Protein AF-A0A3P7IDR7-F1 (afdb_monomer_lite)

InterPro domains:
  IPR018184 Integrin alpha chain, C-terminal cytoplasmic region, conserved site [PS00242] (236-243)
  IPR032695 Integrin domain superfamily [SSF69179] (4-217)
  IPR048286 Integrin alpha, third immunoglobulin-like domain [PF20806] (6-202)

Radius of gyration: 38.48 Å; chains: 1; bounding box: 94×56×129 Å

Sequence (268 aa):
MPTIFKFDWPYQVESSSSKGKWALYLLDVPTVTMHNTDGTVDIRRCHVERKIEHVNPLDNIKLNTKYTTQETVSTRNTIKQRVLFKRGTEALKIGEADFLRRRIEPHKRKENGVDVSVVTIGCVEKTAKCFSVTCHFDFIDANSAPMIDFRARLWNSTFIQDYSDVEYVEIASFGRIELDTSQGIEDDPSNNAVSAKTVAYPDRPALGSRPVPWWLILVSILIGLLILLIVVLILWRCGFFKRKKYGEPSLYRAELQHEREQWNQTQM

Foldseek 3Di:
DWKKKKKWAFFFFDWPDPDTHGFKAFQDFKWKWWQDPVRDIDIGGWDWVPCCCGYPVVVPDDDPPPPDDDDPDDDDPDPPPPPPPPPDPDPDDPPDPPPDRPAQAWDWDQDPNDTFTEAEQEPVVVRGDTTMIMDTGHDDDVVIDMDMDTHIDGDVVVCVPRPVQGQKYKYKMKMFIDDDCVVVDDDDRVPRIDIDIDIGGPPDDPPRPPPDPVVVVVVVVVVVVVVVVVVVVVCVVVCVPVDPPPPDPPVVVVVVVVVVVVVVVVVD

pLDDT: mean 77.18, std 18.94, range [29.95, 97.62]

Secondary structure (DSSP, 8-state):
--EEEEEEEEEEE--SSSSPPB-EEESS--EEEEE-TTS-EEEEEPEETTHHHHBSTTS------TT----------------------------S--TT--PPPPEEEEETTEEEEEEEEETTTT-EEEEEEEEEES---TT---EEE--EEE-HHHHHHHSTTSSEEEEEEEEEEE--GGG-----TTSSEEEEEEEE-----S---PPPPHHHHHHHHHHHHHHHHHHHHHHHHTTTT------S-HHHHHHHHHHHHHHHHTT-

Organism: Strongylus vulgaris (NCBI:txid40348)

Structure (mmCIF, N/CA/C/O backbone):
data_AF-A0A3P7IDR7-F1
#
_entry.id   AF-A0A3P7IDR7-F1
#
loop_
_atom_site.group_PDB
_atom_site.id
_atom_site.type_symbol
_atom_site.label_atom_id
_atom_site.label_alt_id
_atom_site.label_comp_id
_atom_site.label_asym_id
_atom_site.label_entity_id
_atom_site.label_seq_id
_atom_site.pdbx_PDB_ins_code
_atom_site.Cartn_x
_atom_site.Cartn_y
_atom_site.Cartn_z
_atom_site.occupancy
_atom_site.B_iso_or_equiv
_atom_site.auth_seq_id
_atom_site.auth_comp_id
_atom_site.auth_asym_id
_atom_site.auth_atom_id
_atom_site.pdbx_PDB_model_num
ATOM 1 N N . MET A 1 1 ? 25.327 -0.009 -21.139 1.00 58.88 1 MET A N 1
ATOM 2 C CA . MET A 1 1 ? 24.696 -0.991 -20.217 1.00 58.88 1 MET A CA 1
ATOM 3 C C . MET A 1 1 ? 23.189 -0.734 -20.199 1.00 58.88 1 MET A C 1
ATOM 5 O O . MET A 1 1 ? 22.818 0.368 -20.581 1.00 58.88 1 MET A O 1
ATOM 9 N N . PRO A 1 2 ? 22.325 -1.705 -19.841 1.00 75.06 2 PRO A N 1
ATOM 10 C CA . PRO A 1 2 ? 20.873 -1.502 -19.880 1.00 75.06 2 PRO A CA 1
ATOM 11 C C . PRO A 1 2 ? 20.415 -0.470 -18.842 1.00 75.06 2 PRO A C 1
ATOM 13 O O . PRO A 1 2 ? 20.965 -0.419 -17.741 1.00 75.06 2 PRO A O 1
ATOM 16 N N . THR A 1 3 ? 19.382 0.303 -19.174 1.00 84.69 3 THR A N 1
ATOM 17 C CA . THR A 1 3 ? 18.664 1.178 -18.240 1.00 84.69 3 THR A CA 1
ATOM 18 C C . THR A 1 3 ? 18.014 0.338 -17.145 1.00 84.69 3 THR A C 1
ATOM 20 O O . THR A 1 3 ? 17.408 -0.704 -17.417 1.00 84.69 3 THR A O 1
ATOM 23 N N . ILE A 1 4 ? 18.130 0.781 -15.893 1.00 90.62 4 ILE A N 1
ATOM 24 C CA . ILE A 1 4 ? 17.668 0.018 -14.735 1.00 90.62 4 ILE A CA 1
ATOM 25 C C . ILE A 1 4 ? 16.542 0.776 -14.044 1.00 90.62 4 ILE A C 1
ATOM 27 O O . ILE A 1 4 ? 16.725 1.895 -13.583 1.00 90.62 4 ILE A O 1
ATOM 31 N N . PHE A 1 5 ? 15.386 0.136 -13.902 1.00 92.12 5 PHE A N 1
ATOM 32 C CA . PHE A 1 5 ? 14.305 0.639 -13.060 1.00 92.12 5 PHE A CA 1
ATOM 33 C C . PHE A 1 5 ? 14.303 -0.134 -11.749 1.00 92.12 5 PHE A C 1
ATOM 35 O O . PHE A 1 5 ? 14.231 -1.365 -11.752 1.00 92.12 5 PHE A O 1
ATOM 42 N N . LYS A 1 6 ? 14.373 0.582 -10.629 1.00 94.06 6 LYS A N 1
ATOM 43 C CA . LYS A 1 6 ? 14.323 0.009 -9.284 1.00 94.06 6 LYS A CA 1
ATOM 44 C C . LYS A 1 6 ? 13.078 0.472 -8.555 1.00 94.06 6 LYS A C 1
ATOM 46 O O . LYS A 1 6 ? 12.774 1.659 -8.528 1.00 94.06 6 LYS A O 1
ATOM 51 N N . PHE A 1 7 ? 12.401 -0.465 -7.912 1.00 94.88 7 PHE A N 1
ATOM 52 C CA . PHE A 1 7 ? 11.221 -0.207 -7.103 1.00 94.88 7 PHE A CA 1
ATOM 53 C C . PHE A 1 7 ? 11.446 -0.715 -5.688 1.00 94.88 7 PHE A C 1
ATOM 55 O O . PHE A 1 7 ? 11.797 -1.877 -5.493 1.00 94.88 7 PHE A O 1
ATOM 62 N N . ASP A 1 8 ? 11.207 0.148 -4.711 1.00 95.12 8 ASP A N 1
ATOM 63 C CA . ASP A 1 8 ? 11.192 -0.189 -3.298 1.00 95.12 8 ASP A CA 1
ATOM 64 C C . ASP A 1 8 ? 9.745 -0.526 -2.910 1.00 95.12 8 ASP A C 1
ATOM 66 O O . ASP A 1 8 ? 8.850 0.330 -2.919 1.00 95.12 8 ASP A O 1
ATOM 70 N N . TRP A 1 9 ? 9.504 -1.810 -2.626 1.00 94.94 9 TRP A N 1
ATOM 71 C CA . TRP A 1 9 ? 8.163 -2.353 -2.416 1.00 94.94 9 TRP A CA 1
ATOM 72 C C . TRP A 1 9 ? 7.850 -2.589 -0.925 1.00 94.94 9 TRP A C 1
ATOM 74 O O . TRP A 1 9 ? 8.544 -3.390 -0.291 1.00 94.94 9 TRP A O 1
ATOM 84 N N . PRO A 1 10 ? 6.800 -1.963 -0.348 1.00 94.31 10 PRO A N 1
ATOM 85 C CA . PRO A 1 10 ? 6.490 -2.037 1.084 1.00 94.31 10 PRO A CA 1
ATOM 86 C C . PRO A 1 10 ? 5.725 -3.317 1.457 1.00 94.31 10 PRO A C 1
ATOM 88 O O . PRO A 1 10 ? 4.494 -3.379 1.401 1.00 94.31 10 PRO A O 1
ATOM 91 N N . TYR A 1 11 ? 6.445 -4.355 1.884 1.00 91.44 11 TYR A N 1
ATOM 92 C CA . TYR A 1 11 ? 5.847 -5.673 2.134 1.00 91.44 11 TYR A CA 1
ATOM 93 C C . TYR A 1 11 ? 5.401 -5.907 3.577 1.00 91.44 11 TYR A C 1
ATOM 95 O O . TYR A 1 11 ? 4.452 -6.658 3.822 1.00 91.44 11 TYR A O 1
ATOM 103 N N . GLN A 1 12 ? 6.052 -5.258 4.541 1.00 91.00 12 GLN A N 1
ATOM 104 C CA . GLN A 1 12 ? 5.779 -5.420 5.966 1.00 91.00 12 GLN A CA 1
ATOM 105 C C . GLN A 1 12 ? 5.802 -4.056 6.655 1.00 91.00 12 GLN A C 1
ATOM 107 O O . GLN A 1 12 ? 6.642 -3.217 6.351 1.00 91.00 12 GLN A O 1
ATOM 112 N N . VAL A 1 13 ? 4.884 -3.829 7.591 1.00 90.88 13 VAL A N 1
ATOM 113 C CA . VAL A 1 13 ? 4.875 -2.627 8.432 1.00 90.88 13 VAL A CA 1
ATOM 114 C C . VAL A 1 13 ? 6.090 -2.658 9.356 1.00 90.88 13 VAL A C 1
ATOM 116 O O . VAL A 1 13 ? 6.417 -3.712 9.916 1.00 90.88 13 VAL A O 1
ATOM 119 N N . GLU A 1 14 ? 6.758 -1.515 9.510 1.00 86.56 14 GLU A N 1
ATOM 120 C CA . GLU A 1 14 ? 7.920 -1.408 10.387 1.00 86.56 14 GLU A CA 1
ATOM 121 C C . GLU A 1 14 ? 7.528 -1.739 11.832 1.00 86.56 14 GLU A C 1
ATOM 123 O O . GLU A 1 14 ? 6.487 -1.316 12.338 1.00 86.56 14 GLU A O 1
ATOM 128 N N . SER A 1 15 ? 8.345 -2.553 12.498 1.00 78.62 15 SER A N 1
ATOM 129 C CA . SER A 1 15 ? 8.062 -3.015 13.852 1.00 78.62 15 SER A CA 1
ATOM 130 C C . SER A 1 15 ? 9.356 -3.299 14.594 1.00 78.62 15 SER A C 1
ATOM 132 O O . SER A 1 15 ? 10.243 -3.980 14.083 1.00 78.62 15 SER A O 1
ATOM 134 N N . SER A 1 16 ? 9.412 -2.849 15.848 1.00 66.88 16 SER A N 1
ATOM 135 C CA . SER A 1 16 ? 10.480 -3.164 16.803 1.00 66.88 16 SER A CA 1
ATOM 136 C C . SER A 1 16 ? 10.560 -4.656 17.157 1.00 66.88 16 SER A C 1
ATOM 138 O O . SER A 1 16 ? 11.554 -5.096 17.730 1.00 66.88 16 SER A O 1
ATOM 140 N N . SER A 1 17 ? 9.528 -5.445 16.836 1.00 62.28 17 SER A N 1
ATOM 141 C CA . SER A 1 17 ? 9.504 -6.890 17.064 1.00 62.28 17 SER A CA 1
ATOM 142 C C . SER A 1 17 ? 10.151 -7.665 15.909 1.00 62.28 17 SER A C 1
ATOM 144 O O . SER A 1 17 ? 10.072 -7.273 14.745 1.00 62.28 17 SER A O 1
ATOM 146 N N . SER A 1 18 ? 10.735 -8.830 16.214 1.00 56.88 18 SER A N 1
ATOM 147 C CA . SER A 1 18 ? 11.382 -9.716 15.231 1.00 56.88 18 SER A CA 1
ATOM 148 C C . SER A 1 18 ? 10.430 -10.260 14.156 1.00 56.88 18 SER A C 1
ATOM 150 O O . SER A 1 18 ? 10.885 -10.725 13.113 1.00 56.88 18 SER A O 1
ATOM 152 N N . LYS A 1 19 ? 9.111 -10.177 14.374 1.00 68.25 19 LYS A N 1
ATOM 153 C CA . LYS A 1 19 ? 8.072 -10.513 13.393 1.00 68.25 19 LYS A CA 1
ATOM 154 C C . LYS A 1 19 ? 7.177 -9.297 13.158 1.00 68.25 19 LYS A C 1
ATOM 156 O O . LYS A 1 19 ? 6.328 -8.989 13.991 1.00 68.25 19 LYS A O 1
ATOM 161 N N . GLY A 1 20 ? 7.362 -8.612 12.030 1.00 76.69 20 GLY A N 1
ATOM 162 C CA . GLY A 1 20 ? 6.461 -7.536 11.610 1.00 76.69 20 GLY A CA 1
ATOM 163 C C . GLY A 1 20 ? 5.148 -8.073 11.022 1.00 76.69 20 GLY A C 1
ATOM 164 O O . GLY A 1 20 ? 5.004 -9.267 10.738 1.00 76.69 20 GLY A O 1
ATOM 165 N N . LYS A 1 21 ? 4.175 -7.184 10.816 1.00 86.88 21 LYS A N 1
ATOM 166 C CA . LYS A 1 21 ? 2.891 -7.519 10.185 1.00 86.88 21 LYS A CA 1
ATOM 167 C C . LYS A 1 21 ? 2.906 -7.161 8.703 1.00 86.88 21 LYS A C 1
ATOM 169 O O . LYS A 1 21 ? 3.428 -6.118 8.327 1.00 86.88 21 LYS A O 1
ATOM 174 N N . TRP A 1 22 ? 2.347 -8.020 7.861 1.00 88.25 22 TRP A N 1
ATOM 175 C CA . TRP A 1 22 ? 2.325 -7.820 6.410 1.00 88.25 22 TRP A CA 1
ATOM 176 C C . TRP A 1 22 ? 1.509 -6.582 6.010 1.00 88.25 22 TRP A C 1
ATOM 178 O O . TRP A 1 22 ? 0.502 -6.276 6.651 1.00 88.25 22 TRP A O 1
ATOM 188 N N . ALA A 1 23 ? 1.937 -5.904 4.945 1.00 90.06 23 ALA A N 1
ATOM 189 C CA . ALA A 1 23 ? 1.260 -4.760 4.335 1.00 90.06 23 ALA A CA 1
ATOM 190 C C . ALA A 1 23 ? 0.750 -5.127 2.927 1.00 90.06 23 ALA A C 1
ATOM 192 O O . ALA A 1 23 ? -0.410 -5.526 2.787 1.00 90.06 23 ALA A O 1
ATOM 193 N N . LEU A 1 24 ? 1.621 -5.058 1.910 1.00 90.25 24 LEU A N 1
ATOM 194 C CA . LEU A 1 24 ? 1.343 -5.456 0.525 1.00 90.25 24 LEU A CA 1
ATOM 195 C C . LEU A 1 24 ? 2.285 -6.576 0.076 1.00 90.25 24 LEU A C 1
ATOM 197 O O . LEU A 1 24 ? 3.476 -6.350 -0.111 1.00 90.25 24 LEU A O 1
ATOM 201 N N . TYR A 1 25 ? 1.763 -7.771 -0.181 1.00 87.00 25 TYR A N 1
ATOM 202 C CA . TYR A 1 25 ? 2.576 -8.861 -0.730 1.00 87.00 25 TYR A CA 1
ATOM 203 C C . TYR A 1 25 ? 2.316 -9.041 -2.224 1.00 87.00 25 TYR A C 1
ATOM 205 O O . TYR A 1 25 ? 1.183 -8.886 -2.690 1.00 87.00 25 TYR A O 1
ATOM 213 N N . LEU A 1 26 ? 3.368 -9.379 -2.971 1.00 89.75 26 LEU A N 1
ATOM 214 C CA . LEU A 1 26 ? 3.260 -9.658 -4.397 1.00 89.75 26 LEU A CA 1
ATOM 215 C C . LEU A 1 26 ? 2.628 -11.029 -4.624 1.00 89.75 26 LEU A C 1
ATOM 217 O O . LEU A 1 26 ? 2.923 -12.001 -3.929 1.00 89.75 26 LEU A O 1
ATOM 221 N N . LEU A 1 27 ? 1.752 -11.092 -5.616 1.00 86.94 27 LEU A N 1
ATOM 222 C CA . LEU A 1 27 ? 1.122 -12.315 -6.095 1.00 86.94 27 LEU A CA 1
ATOM 223 C C . LEU A 1 27 ? 1.996 -13.024 -7.128 1.00 86.94 27 LEU A C 1
ATOM 225 O O . LEU A 1 27 ? 2.124 -14.241 -7.087 1.00 86.94 27 LEU A O 1
ATOM 229 N N . ASP A 1 28 ? 2.610 -12.245 -8.012 1.00 87.06 28 ASP A N 1
ATOM 230 C CA . ASP A 1 28 ? 3.461 -12.708 -9.100 1.00 87.06 28 ASP A CA 1
ATOM 231 C C . ASP A 1 28 ? 4.724 -11.847 -9.174 1.00 87.06 28 ASP A C 1
ATOM 233 O O . ASP A 1 28 ? 4.785 -10.746 -8.623 1.00 87.06 28 ASP A O 1
ATOM 237 N N . VAL A 1 29 ? 5.738 -12.345 -9.882 1.00 89.88 29 VAL A N 1
ATOM 238 C CA . VAL A 1 29 ? 6.888 -11.517 -10.264 1.00 89.88 29 VAL A CA 1
ATOM 239 C C . VAL A 1 29 ? 6.395 -10.418 -11.212 1.00 89.88 29 VAL A C 1
ATOM 241 O O . VAL A 1 29 ? 5.769 -10.769 -12.215 1.00 89.88 29 VAL A O 1
ATOM 244 N N . PRO A 1 30 ? 6.684 -9.132 -10.940 1.00 92.88 30 PRO A N 1
ATOM 245 C CA . PRO A 1 30 ? 6.272 -8.035 -11.806 1.00 92.88 30 PRO A CA 1
ATOM 246 C C . PRO A 1 30 ? 6.789 -8.210 -13.232 1.00 92.88 30 PRO A C 1
ATOM 248 O O . PRO A 1 30 ? 7.903 -8.706 -13.452 1.00 92.88 30 PRO A O 1
ATOM 251 N N . THR A 1 31 ? 5.974 -7.811 -14.202 1.00 91.69 31 THR A N 1
ATOM 252 C CA . THR A 1 31 ? 6.282 -7.952 -15.628 1.00 91.69 31 THR A CA 1
ATOM 253 C C . THR A 1 31 ? 6.292 -6.604 -16.316 1.00 91.69 31 THR A C 1
ATOM 255 O O . THR A 1 31 ? 5.400 -5.789 -16.112 1.00 91.69 31 THR A O 1
ATOM 258 N N . VAL A 1 32 ? 7.277 -6.412 -17.176 1.00 91.19 32 VAL A N 1
ATOM 259 C CA . VAL A 1 32 ? 7.401 -5.296 -18.101 1.00 91.19 32 VAL A CA 1
ATOM 260 C C . VAL A 1 32 ? 6.761 -5.715 -19.418 1.00 91.19 32 VAL A C 1
ATOM 262 O O . VAL A 1 32 ? 7.105 -6.769 -19.948 1.00 91.19 32 VAL A O 1
ATOM 265 N N . THR A 1 33 ? 5.874 -4.892 -19.960 1.00 90.06 33 THR A N 1
ATOM 266 C CA . THR A 1 33 ? 5.294 -5.048 -21.295 1.00 90.06 33 THR A CA 1
ATOM 267 C C . THR A 1 33 ? 5.735 -3.887 -22.177 1.00 90.06 33 THR A C 1
ATOM 269 O O . THR A 1 33 ? 5.489 -2.723 -21.844 1.00 90.06 33 THR A O 1
ATOM 272 N N . MET A 1 34 ? 6.372 -4.202 -23.300 1.00 86.69 34 MET A N 1
ATOM 273 C CA . MET A 1 34 ? 6.858 -3.238 -24.284 1.00 86.69 34 MET A CA 1
ATOM 274 C C . MET A 1 34 ? 6.115 -3.442 -25.597 1.00 86.69 34 MET A C 1
ATOM 276 O O . MET A 1 34 ? 5.997 -4.567 -26.079 1.00 86.69 34 MET A O 1
ATOM 280 N N . HIS A 1 35 ? 5.608 -2.352 -26.162 1.00 86.25 35 HIS A N 1
ATOM 281 C CA . HIS A 1 35 ? 4.986 -2.348 -27.479 1.00 86.25 35 HIS A CA 1
ATOM 282 C C . HIS A 1 35 ? 6.006 -1.818 -28.480 1.00 86.25 35 HIS A C 1
ATOM 284 O O . HIS A 1 35 ? 6.340 -0.636 -28.438 1.00 86.25 35 HIS A O 1
ATOM 290 N N . ASN A 1 36 ? 6.508 -2.694 -29.347 1.00 81.94 36 ASN A N 1
ATOM 291 C CA . ASN A 1 36 ? 7.466 -2.312 -30.377 1.00 81.94 36 ASN A CA 1
ATOM 292 C C . ASN A 1 36 ? 6.741 -1.657 -31.558 1.00 81.94 36 ASN A C 1
ATOM 294 O O . ASN A 1 36 ? 5.562 -1.922 -31.818 1.00 81.94 36 ASN A O 1
ATOM 298 N N . THR A 1 37 ? 7.472 -0.847 -32.317 1.00 80.69 37 THR A N 1
ATOM 299 C CA . THR A 1 37 ? 6.990 -0.192 -33.544 1.00 80.69 37 THR A CA 1
ATOM 300 C C . THR A 1 37 ? 6.508 -1.188 -34.608 1.00 80.69 37 THR A C 1
ATOM 302 O O . THR A 1 37 ? 5.553 -0.900 -35.326 1.00 80.69 37 THR A O 1
ATOM 305 N N . ASP A 1 38 ? 7.070 -2.400 -34.621 1.00 82.12 38 ASP A N 1
ATOM 306 C CA . ASP A 1 38 ? 6.671 -3.517 -35.492 1.00 82.12 38 ASP A CA 1
ATOM 307 C C . ASP A 1 38 ? 5.320 -4.161 -35.105 1.00 82.12 38 ASP A C 1
ATOM 309 O O . ASP A 1 38 ? 4.897 -5.156 -35.696 1.00 82.12 38 ASP A O 1
ATOM 313 N N . GLY A 1 39 ? 4.643 -3.647 -34.071 1.00 81.19 39 GLY A N 1
ATOM 314 C CA . GLY A 1 39 ? 3.381 -4.180 -33.548 1.00 81.19 39 GLY A CA 1
ATOM 315 C C . GLY A 1 39 ? 3.538 -5.428 -32.673 1.00 81.19 39 GLY A C 1
ATOM 316 O O . GLY A 1 39 ? 2.543 -5.981 -32.200 1.00 81.19 39 GLY A O 1
ATOM 317 N N . THR A 1 40 ? 4.771 -5.877 -32.431 1.00 84.06 40 THR A N 1
ATOM 318 C CA . THR A 1 40 ? 5.064 -6.979 -31.508 1.00 84.06 40 THR A CA 1
ATOM 319 C C . THR A 1 40 ? 5.013 -6.502 -30.056 1.00 84.06 40 THR A C 1
ATOM 321 O O . THR A 1 40 ? 5.315 -5.348 -29.748 1.00 84.06 40 THR A O 1
ATOM 324 N N . VAL A 1 41 ? 4.614 -7.400 -29.152 1.00 85.44 41 VAL A N 1
ATOM 325 C CA . VAL A 1 41 ? 4.596 -7.139 -27.707 1.00 85.44 41 VAL A CA 1
ATOM 326 C C . VAL A 1 41 ? 5.640 -8.025 -27.047 1.00 85.44 41 VAL A C 1
ATOM 328 O O . VAL A 1 41 ? 5.529 -9.250 -27.104 1.00 85.44 41 VAL A O 1
ATOM 331 N N . ASP A 1 42 ? 6.633 -7.407 -26.416 1.00 86.19 42 ASP A N 1
ATOM 332 C CA . ASP A 1 42 ? 7.630 -8.104 -25.606 1.00 86.19 42 ASP A CA 1
ATOM 333 C C . ASP A 1 42 ? 7.234 -8.047 -24.127 1.00 86.19 42 ASP A C 1
ATOM 335 O O . ASP A 1 42 ? 6.844 -6.995 -23.613 1.00 86.19 42 ASP A O 1
ATOM 339 N N . ILE A 1 43 ? 7.305 -9.190 -23.442 1.00 88.94 43 ILE A N 1
ATOM 340 C CA . ILE A 1 43 ? 6.940 -9.314 -22.028 1.00 88.94 43 ILE A CA 1
ATOM 341 C C . ILE A 1 43 ? 8.110 -9.925 -21.273 1.00 88.94 43 ILE A C 1
ATOM 343 O O . ILE A 1 43 ? 8.410 -11.114 -21.411 1.00 88.94 43 ILE A O 1
ATOM 347 N N . ARG A 1 44 ? 8.732 -9.128 -20.407 1.00 89.00 44 ARG A N 1
ATOM 348 C CA . ARG A 1 44 ? 9.898 -9.533 -19.618 1.00 89.00 44 ARG A CA 1
ATOM 349 C C . ARG A 1 44 ? 9.606 -9.474 -18.131 1.00 89.00 44 ARG A C 1
ATOM 351 O O . ARG A 1 44 ? 8.848 -8.638 -17.652 1.00 89.00 44 ARG A O 1
ATOM 358 N N . ARG A 1 45 ? 10.194 -10.397 -17.375 1.00 90.31 45 ARG A N 1
ATOM 359 C CA . ARG A 1 45 ? 10.053 -10.438 -15.914 1.00 90.31 45 ARG A CA 1
ATOM 360 C C . ARG A 1 45 ? 11.115 -9.574 -15.261 1.00 90.31 45 ARG A C 1
ATOM 362 O O . ARG A 1 45 ? 12.275 -9.616 -15.663 1.00 90.31 45 ARG A O 1
ATOM 369 N N . CYS A 1 46 ? 10.728 -8.866 -14.213 1.00 93.00 46 CYS A N 1
ATOM 370 C CA . CYS A 1 46 ? 11.680 -8.186 -13.353 1.00 93.00 46 CYS A CA 1
ATOM 371 C C . CYS A 1 46 ? 12.382 -9.175 -12.414 1.00 93.00 46 CYS A C 1
ATOM 373 O O . CYS A 1 46 ? 11.903 -10.278 -12.135 1.00 93.00 46 CYS A O 1
ATOM 375 N N . HIS A 1 47 ? 13.526 -8.758 -11.895 1.00 93.69 47 HIS A N 1
ATOM 376 C CA . HIS A 1 47 ? 14.226 -9.427 -10.818 1.00 93.69 47 HIS A CA 1
ATOM 377 C C . HIS A 1 47 ? 13.662 -8.979 -9.464 1.00 93.69 47 HIS A C 1
ATOM 379 O O . HIS A 1 47 ? 13.478 -7.788 -9.227 1.00 93.69 47 HIS A O 1
ATOM 385 N N . VAL A 1 48 ? 13.402 -9.931 -8.568 1.00 92.25 48 VAL A N 1
ATOM 386 C CA . VAL A 1 48 ? 12.913 -9.666 -7.207 1.00 92.25 48 VAL A CA 1
ATOM 387 C C . VAL A 1 48 ? 13.920 -10.226 -6.215 1.00 92.25 48 VAL A C 1
ATOM 389 O O . VAL A 1 48 ? 14.229 -11.422 -6.254 1.00 92.25 48 VAL A O 1
ATOM 392 N N . GLU A 1 49 ? 14.402 -9.380 -5.307 1.00 87.75 49 GLU A N 1
ATOM 393 C CA . GLU A 1 49 ? 15.298 -9.805 -4.237 1.00 87.75 49 GLU A CA 1
ATOM 394 C C . GLU A 1 49 ? 14.615 -10.866 -3.356 1.00 87.75 49 GLU A C 1
ATOM 396 O O . GLU A 1 49 ? 13.481 -10.682 -2.912 1.00 87.75 49 GLU A O 1
ATOM 401 N N . ARG A 1 50 ? 15.294 -11.994 -3.096 1.00 82.56 50 ARG A N 1
ATOM 402 C CA . ARG A 1 50 ? 14.759 -13.098 -2.270 1.00 82.56 50 ARG A CA 1
ATOM 403 C C . ARG A 1 50 ? 13.330 -13.503 -2.674 1.00 82.56 50 ARG A C 1
ATOM 405 O O . ARG A 1 50 ? 12.435 -13.615 -1.842 1.00 82.56 50 ARG A O 1
ATOM 412 N N . LYS A 1 51 ? 13.121 -13.746 -3.974 1.00 78.06 51 LYS A N 1
ATOM 413 C CA . LYS A 1 51 ? 11.821 -14.089 -4.589 1.00 78.06 51 LYS A CA 1
ATOM 414 C C . LYS A 1 51 ? 10.958 -15.076 -3.782 1.00 78.06 51 LYS A C 1
ATOM 416 O O . LYS A 1 51 ? 9.758 -14.858 -3.688 1.00 78.06 51 LYS A O 1
ATOM 421 N N . ILE A 1 52 ? 11.552 -16.134 -3.218 1.00 74.31 52 ILE A N 1
ATOM 422 C CA . ILE A 1 52 ? 10.835 -17.190 -2.471 1.00 74.31 52 ILE A CA 1
ATOM 423 C C . ILE A 1 52 ? 10.144 -16.638 -1.210 1.00 74.31 52 ILE A C 1
ATOM 425 O O . ILE A 1 52 ? 9.097 -17.135 -0.817 1.00 74.31 52 ILE A O 1
ATOM 429 N N . GLU A 1 53 ? 10.702 -15.601 -0.585 1.00 77.19 53 GLU A N 1
ATOM 430 C CA . GLU A 1 53 ? 10.160 -15.011 0.646 1.00 77.19 53 GLU A CA 1
ATOM 431 C C . GLU A 1 53 ? 9.101 -13.935 0.361 1.00 77.19 53 GLU A C 1
ATOM 433 O O . GLU A 1 53 ? 8.196 -13.721 1.168 1.00 77.19 53 GLU A O 1
ATOM 438 N N . HIS A 1 54 ? 9.209 -13.251 -0.782 1.00 80.06 54 HIS A N 1
ATOM 439 C CA . HIS A 1 54 ? 8.446 -12.031 -1.068 1.00 80.06 54 HIS A CA 1
ATOM 440 C C . HIS A 1 54 ? 7.314 -12.204 -2.091 1.00 80.06 54 HIS A C 1
ATOM 442 O O . HIS A 1 54 ? 6.393 -11.383 -2.123 1.00 80.06 54 HIS A O 1
ATOM 448 N N . VAL A 1 55 ? 7.355 -13.249 -2.926 1.00 78.69 55 VAL A N 1
ATOM 449 C CA . VAL A 1 55 ? 6.351 -13.505 -3.971 1.00 78.69 55 VAL A CA 1
ATOM 450 C C . VAL A 1 55 ? 5.498 -14.708 -3.593 1.00 78.69 55 VAL A C 1
ATOM 452 O O . VAL A 1 55 ? 6.007 -15.811 -3.438 1.00 78.69 55 VAL A O 1
ATOM 455 N N . ASN A 1 56 ? 4.188 -14.488 -3.483 1.00 79.19 56 ASN A N 1
ATOM 456 C CA . ASN A 1 56 ? 3.185 -15.473 -3.078 1.00 79.19 56 ASN A CA 1
ATOM 457 C C . ASN A 1 56 ? 3.573 -16.299 -1.826 1.00 79.19 56 ASN A C 1
ATOM 459 O O . ASN A 1 56 ? 3.483 -17.525 -1.856 1.00 79.19 56 ASN A O 1
ATOM 463 N N . PRO A 1 57 ? 3.937 -15.661 -0.695 1.00 70.19 57 PRO A N 1
ATOM 464 C CA . PRO A 1 57 ? 4.460 -16.349 0.496 1.00 70.19 57 PRO A CA 1
ATOM 465 C C . PRO A 1 57 ? 3.466 -17.305 1.180 1.00 70.19 57 PRO A C 1
ATOM 467 O O . PRO A 1 57 ? 3.804 -17.968 2.156 1.00 70.19 57 PRO A O 1
ATOM 470 N N . LEU A 1 58 ? 2.212 -17.344 0.722 1.00 70.12 58 LEU A N 1
ATOM 471 C CA . LEU A 1 58 ? 1.171 -18.206 1.271 1.00 70.12 58 LEU A CA 1
ATOM 472 C C . LEU A 1 58 ? 1.005 -19.533 0.520 1.00 70.12 58 LEU A C 1
ATOM 474 O O . LEU A 1 58 ? 0.114 -20.289 0.908 1.00 70.12 58 LEU A O 1
ATOM 478 N N . ASP A 1 59 ? 1.807 -19.798 -0.526 1.00 59.88 59 ASP A N 1
ATOM 479 C CA . ASP A 1 59 ? 1.916 -21.024 -1.355 1.00 59.88 59 ASP A CA 1
ATOM 480 C C . ASP A 1 59 ? 0.604 -21.615 -1.933 1.00 59.88 59 ASP A C 1
ATOM 482 O O . ASP A 1 59 ? 0.624 -22.512 -2.773 1.00 59.88 59 ASP A O 1
ATOM 486 N N . ASN A 1 60 ? -0.559 -21.087 -1.545 1.00 54.69 60 ASN A N 1
ATOM 487 C CA . ASN A 1 60 ? -1.883 -21.679 -1.747 1.00 54.69 60 ASN A CA 1
ATOM 488 C C . ASN A 1 60 ? -2.824 -20.783 -2.565 1.00 54.69 60 ASN A C 1
ATOM 490 O O . ASN A 1 60 ? -3.985 -21.136 -2.790 1.00 54.69 60 ASN A O 1
ATOM 494 N N . ILE A 1 61 ? -2.361 -19.614 -3.014 1.00 59.16 61 ILE A N 1
ATOM 495 C CA . ILE A 1 61 ? -3.153 -18.742 -3.882 1.00 59.16 61 ILE A CA 1
ATOM 496 C C . ILE A 1 61 ? -2.931 -19.205 -5.323 1.00 59.16 61 ILE A C 1
ATOM 498 O O . ILE A 1 61 ? -1.872 -18.978 -5.903 1.00 59.16 61 ILE A O 1
ATOM 502 N N . LYS A 1 62 ? -3.939 -19.872 -5.901 1.00 52.28 62 LYS A N 1
ATOM 503 C CA . LYS A 1 62 ? -3.978 -20.160 -7.341 1.00 52.28 62 LYS A CA 1
ATOM 504 C C . LYS A 1 62 ? -4.095 -18.839 -8.097 1.00 52.28 62 LYS A C 1
ATOM 506 O O . LYS A 1 62 ? -5.095 -18.133 -7.969 1.00 52.28 62 LYS A O 1
ATOM 511 N N . LEU A 1 63 ? -3.065 -18.509 -8.860 1.00 57.16 63 LEU A N 1
ATOM 512 C CA . LEU A 1 63 ? -2.997 -17.291 -9.660 1.00 57.16 63 LEU A CA 1
ATOM 513 C C . LEU A 1 63 ? -3.789 -17.493 -10.959 1.00 57.16 63 LEU A C 1
ATOM 515 O O . LEU A 1 63 ? -3.802 -18.590 -11.516 1.00 57.16 63 LEU A O 1
ATOM 519 N N . ASN A 1 64 ? -4.489 -16.458 -11.433 1.00 46.84 64 ASN A N 1
ATOM 520 C CA . ASN A 1 64 ? -5.185 -16.504 -12.721 1.00 46.84 64 ASN A CA 1
ATOM 521 C C . ASN A 1 64 ? -4.159 -16.269 -13.842 1.00 46.84 64 ASN A C 1
ATOM 523 O O . ASN A 1 64 ? -3.767 -15.136 -14.129 1.00 46.84 64 ASN A O 1
ATOM 527 N N . THR A 1 65 ? -3.688 -17.362 -14.434 1.00 48.56 65 THR A N 1
ATOM 528 C CA . THR A 1 65 ? -2.516 -17.463 -15.312 1.00 48.56 65 THR A CA 1
ATOM 529 C C . THR A 1 65 ? -2.749 -16.989 -16.752 1.00 48.56 65 THR A C 1
ATOM 531 O O . THR A 1 65 ? -2.194 -17.557 -17.689 1.00 48.56 65 THR A O 1
ATOM 534 N N . LYS A 1 66 ? -3.515 -15.913 -16.982 1.00 44.03 66 LYS A N 1
ATOM 535 C CA . LYS A 1 66 ? -3.697 -15.371 -18.348 1.00 44.03 66 LYS A CA 1
ATOM 536 C C . LYS A 1 66 ? -2.405 -14.777 -18.956 1.00 44.03 66 LYS A C 1
ATOM 538 O O . LYS A 1 66 ? -2.380 -14.503 -20.147 1.00 44.03 66 LYS A O 1
ATOM 543 N N . TYR A 1 67 ? -1.341 -14.631 -18.155 1.00 43.38 67 TYR A N 1
ATOM 544 C CA . TYR A 1 67 ? -0.015 -14.125 -18.557 1.00 43.38 67 TYR A CA 1
ATOM 545 C C . TYR A 1 67 ? 1.153 -15.030 -18.101 1.00 43.38 67 TYR A C 1
ATOM 547 O O . TYR A 1 67 ? 2.302 -14.597 -18.024 1.00 43.38 67 TYR A O 1
ATOM 555 N N . THR A 1 68 ? 0.895 -16.303 -17.778 1.00 40.50 68 THR A N 1
ATOM 556 C CA . THR A 1 68 ? 1.964 -17.262 -17.448 1.00 40.50 68 THR A CA 1
ATOM 557 C C . THR A 1 68 ? 2.676 -17.712 -18.720 1.00 40.50 68 THR A C 1
ATOM 559 O O . THR A 1 68 ? 2.198 -18.587 -19.434 1.00 40.50 68 THR A O 1
ATOM 562 N N . THR A 1 69 ? 3.861 -17.166 -18.984 1.00 41.66 69 THR A N 1
ATOM 563 C CA . THR A 1 69 ? 4.863 -17.836 -19.823 1.00 41.66 69 THR A CA 1
ATOM 564 C C . THR A 1 69 ? 5.572 -18.897 -18.978 1.00 41.66 69 THR A C 1
ATOM 566 O O . THR A 1 69 ? 6.046 -18.618 -17.875 1.00 41.66 69 THR A O 1
ATOM 569 N N . GLN A 1 70 ? 5.527 -20.142 -19.444 1.00 39.12 70 GLN A N 1
ATOM 570 C CA . GLN A 1 70 ? 5.913 -21.362 -18.734 1.00 39.12 70 GLN A CA 1
ATOM 571 C C . GLN A 1 70 ? 7.325 -21.316 -18.124 1.00 39.12 70 GLN A C 1
ATOM 573 O O . GLN A 1 70 ? 8.277 -20.950 -18.797 1.00 39.12 70 GLN A O 1
ATOM 578 N N . GLU A 1 71 ? 7.446 -21.804 -16.889 1.00 35.03 71 GLU A N 1
ATOM 579 C CA . GLU A 1 71 ? 8.341 -22.923 -16.569 1.00 35.03 71 GLU A CA 1
ATOM 580 C C . GLU A 1 71 ? 7.598 -23.842 -15.591 1.00 35.03 71 GLU A C 1
ATOM 582 O O . GLU A 1 71 ? 7.663 -23.717 -14.370 1.00 35.03 71 GLU A O 1
ATOM 587 N N . THR A 1 72 ? 6.836 -24.784 -16.143 1.00 39.72 72 THR A N 1
ATOM 588 C CA . THR A 1 72 ? 6.615 -26.066 -15.476 1.00 39.72 72 THR A CA 1
ATOM 589 C C . THR A 1 72 ? 7.886 -26.884 -15.648 1.00 39.72 72 THR A C 1
ATOM 591 O O . THR A 1 72 ? 8.014 -27.626 -16.616 1.00 39.72 72 THR A O 1
ATOM 594 N N . VAL A 1 73 ? 8.812 -26.783 -14.698 1.00 31.92 73 VAL A N 1
ATOM 595 C CA . VAL A 1 73 ? 9.756 -27.872 -14.438 1.00 31.92 73 VAL A CA 1
ATOM 596 C C . VAL A 1 73 ? 9.528 -28.338 -13.011 1.00 31.92 73 VAL A C 1
ATOM 598 O O . VAL A 1 73 ? 10.061 -27.829 -12.030 1.00 31.92 73 VAL A O 1
ATOM 601 N N . SER A 1 74 ? 8.650 -29.334 -12.924 1.00 40.22 74 SER A N 1
ATOM 602 C CA . SER A 1 74 ? 8.596 -30.265 -11.812 1.00 40.22 74 SER A CA 1
ATOM 603 C C . SER A 1 74 ? 9.953 -30.960 -11.697 1.00 40.22 74 SER A C 1
ATOM 605 O O . SER A 1 74 ? 10.203 -31.934 -12.404 1.00 40.22 74 SER A O 1
ATOM 607 N N . THR A 1 75 ? 10.767 -30.543 -10.733 1.00 31.73 75 THR A N 1
ATOM 608 C CA . THR A 1 75 ? 11.736 -31.444 -10.106 1.00 31.73 75 THR A CA 1
ATOM 609 C C . THR A 1 75 ? 11.393 -31.529 -8.629 1.00 31.73 75 THR A C 1
ATOM 611 O O . THR A 1 75 ? 11.887 -30.783 -7.787 1.00 31.73 75 THR A O 1
ATOM 614 N N . ARG A 1 76 ? 10.482 -32.457 -8.317 1.00 41.34 76 ARG A N 1
ATOM 615 C CA . ARG A 1 76 ? 10.327 -33.003 -6.969 1.00 41.34 76 ARG A CA 1
ATOM 616 C C . ARG A 1 76 ? 11.672 -33.581 -6.528 1.00 41.34 76 ARG A C 1
ATOM 618 O O . ARG A 1 76 ? 11.984 -34.707 -6.888 1.00 41.34 76 ARG A O 1
ATOM 625 N N . ASN A 1 77 ? 12.394 -32.866 -5.673 1.00 32.59 77 ASN A N 1
ATOM 626 C CA . ASN A 1 77 ? 13.249 -33.503 -4.680 1.00 32.59 77 ASN A CA 1
ATOM 627 C C . ASN A 1 77 ? 12.590 -33.326 -3.317 1.00 32.59 77 ASN A C 1
ATOM 629 O O . ASN A 1 77 ? 12.613 -32.274 -2.686 1.00 32.59 77 ASN A O 1
ATOM 633 N N . THR A 1 78 ? 11.913 -34.393 -2.915 1.00 37.09 78 THR A N 1
ATOM 634 C CA . THR A 1 78 ? 11.184 -34.531 -1.662 1.00 37.09 78 THR A CA 1
ATOM 635 C C . THR A 1 78 ? 12.167 -34.541 -0.488 1.00 37.09 78 THR A C 1
ATOM 637 O O . THR A 1 78 ? 12.573 -35.604 -0.031 1.00 37.09 78 THR A O 1
ATOM 640 N N . ILE A 1 79 ? 12.531 -33.376 0.050 1.00 38.44 79 ILE A N 1
ATOM 641 C CA . ILE A 1 79 ? 13.077 -33.296 1.410 1.00 38.44 79 ILE A CA 1
ATOM 642 C C . ILE A 1 79 ? 11.891 -33.063 2.340 1.00 38.44 79 ILE A C 1
ATOM 644 O O . ILE A 1 79 ? 11.460 -31.943 2.594 1.00 38.44 79 ILE A O 1
ATOM 648 N N . LYS A 1 80 ? 11.318 -34.167 2.832 1.00 33.84 80 LYS A N 1
ATOM 649 C CA . LYS A 1 80 ? 10.394 -34.144 3.969 1.00 33.84 80 LYS A CA 1
ATOM 650 C C . LYS A 1 80 ? 11.178 -33.720 5.212 1.00 33.84 80 LYS A C 1
ATOM 652 O O . LYS A 1 80 ? 11.602 -34.572 5.990 1.00 33.84 80 LYS A O 1
ATOM 657 N N . GLN A 1 81 ? 11.336 -32.421 5.444 1.00 35.44 81 GLN A N 1
ATOM 658 C CA . GLN A 1 81 ? 11.595 -31.938 6.795 1.00 35.44 81 GLN A CA 1
ATOM 659 C C . GLN A 1 81 ? 10.302 -32.119 7.592 1.00 35.44 81 GLN A C 1
ATOM 661 O O . GLN A 1 81 ? 9.371 -31.321 7.531 1.00 35.44 81 GLN A O 1
ATOM 666 N N . ARG A 1 82 ? 10.227 -33.239 8.319 1.00 31.38 82 ARG A N 1
ATOM 667 C CA . ARG A 1 82 ? 9.278 -33.413 9.418 1.00 31.38 82 ARG A CA 1
ATOM 668 C C . ARG A 1 82 ? 9.630 -32.377 10.486 1.00 31.38 82 ARG A C 1
ATOM 670 O O . ARG A 1 82 ? 10.411 -32.664 11.387 1.00 31.38 82 ARG A O 1
ATOM 677 N N . VAL A 1 83 ? 9.068 -31.175 10.389 1.00 35.16 83 VAL A N 1
ATOM 678 C CA . VAL A 1 83 ? 8.998 -30.281 11.544 1.00 35.16 83 VAL A CA 1
ATOM 679 C C . VAL A 1 83 ? 7.986 -30.916 12.487 1.00 35.16 83 VAL A C 1
ATOM 681 O O . VAL A 1 83 ? 6.783 -30.938 12.236 1.00 35.16 83 VAL A O 1
ATOM 684 N N . LEU A 1 84 ? 8.521 -31.553 13.522 1.00 35.62 84 LEU A N 1
ATOM 685 C CA . LEU A 1 84 ? 7.783 -32.181 14.600 1.00 35.62 84 LEU A CA 1
ATOM 686 C C . LEU A 1 84 ? 6.889 -31.115 15.254 1.00 35.62 84 LEU A C 1
ATOM 688 O O . LEU A 1 84 ? 7.365 -30.292 16.034 1.00 35.62 84 LEU A O 1
ATOM 692 N N . PHE A 1 85 ? 5.596 -31.113 14.928 1.00 36.31 85 PHE A N 1
ATOM 693 C CA . PHE A 1 85 ? 4.602 -30.314 15.637 1.00 36.31 85 PHE A CA 1
ATOM 694 C C . PHE A 1 85 ? 4.428 -30.928 17.031 1.00 36.31 85 PHE A C 1
ATOM 696 O O . PHE A 1 85 ? 3.595 -31.808 17.255 1.00 36.31 85 PHE A O 1
ATOM 703 N N . LYS A 1 86 ? 5.292 -30.529 17.969 1.00 29.95 86 LYS A N 1
ATOM 704 C CA . LYS A 1 86 ? 5.152 -30.867 19.384 1.00 29.95 86 LYS A CA 1
ATOM 705 C C . LYS A 1 86 ? 3.910 -30.139 19.891 1.00 29.95 86 LYS A C 1
ATOM 707 O O . LYS A 1 86 ? 3.918 -28.927 20.086 1.00 29.95 86 LYS A O 1
ATOM 712 N N . ARG A 1 87 ? 2.824 -30.892 20.067 1.00 35.84 87 ARG A N 1
ATOM 713 C CA . ARG A 1 87 ? 1.608 -30.452 20.753 1.00 35.84 87 ARG A CA 1
ATOM 714 C C . ARG A 1 87 ? 1.946 -30.328 22.243 1.00 35.84 87 ARG A C 1
ATOM 716 O O . ARG A 1 87 ? 1.819 -31.286 22.995 1.00 35.84 87 ARG A O 1
ATOM 723 N N . GLY A 1 88 ? 2.488 -29.177 22.628 1.00 31.97 88 GLY A N 1
ATOM 724 C CA . GLY A 1 88 ? 2.676 -28.788 24.020 1.00 31.97 88 GLY A CA 1
ATOM 725 C C . GLY A 1 88 ? 1.413 -28.102 24.517 1.00 31.97 88 GLY A C 1
ATOM 726 O O . GLY A 1 88 ? 1.156 -26.950 24.183 1.00 31.97 88 GLY A O 1
ATOM 727 N N . THR A 1 89 ? 0.599 -28.831 25.270 1.00 42.69 89 THR A N 1
ATOM 728 C CA . THR A 1 89 ? -0.447 -28.274 26.129 1.00 42.69 89 THR A CA 1
ATOM 729 C C . THR A 1 89 ? 0.235 -27.586 27.305 1.00 42.69 89 THR A C 1
ATOM 731 O O . THR A 1 89 ? 0.507 -28.225 28.312 1.00 42.69 89 THR A O 1
ATOM 734 N N . GLU A 1 90 ? 0.518 -26.292 27.179 1.00 32.72 90 GLU A N 1
ATOM 735 C CA . GLU A 1 90 ? 0.854 -25.439 28.319 1.00 32.72 90 GLU A CA 1
ATOM 736 C C . GLU A 1 90 ? 0.095 -24.121 28.183 1.00 32.72 90 GLU A C 1
ATOM 738 O O . GLU A 1 90 ? 0.375 -23.281 27.329 1.00 32.72 90 GLU A O 1
ATOM 743 N N . ALA A 1 91 ? -0.935 -23.977 29.016 1.00 42.00 91 ALA A N 1
ATOM 744 C CA . ALA A 1 91 ? -1.637 -22.725 29.219 1.00 42.00 91 ALA A CA 1
ATOM 745 C C . ALA A 1 91 ? -0.697 -21.761 29.957 1.00 42.00 91 ALA A C 1
ATOM 747 O O . ALA A 1 91 ? -0.645 -21.751 31.187 1.00 42.00 91 ALA A O 1
ATOM 748 N N . LEU A 1 92 ? 0.073 -20.972 29.206 1.00 33.75 92 LEU A N 1
ATOM 749 C CA . LEU A 1 92 ? 0.890 -19.905 29.769 1.00 33.75 92 LEU A CA 1
ATOM 750 C C . LEU A 1 92 ? 0.059 -18.619 29.834 1.00 33.75 92 LEU A C 1
ATOM 752 O O . LEU A 1 92 ? -0.456 -18.133 28.828 1.00 33.75 92 LEU A O 1
ATOM 756 N N . LYS A 1 93 ? -0.104 -18.108 31.054 1.00 37.62 93 LYS A N 1
ATOM 757 C CA . LYS A 1 93 ? -0.882 -16.914 31.387 1.00 37.62 93 LYS A CA 1
ATOM 758 C C . LYS A 1 93 ? -0.439 -15.718 30.537 1.00 37.62 93 LYS A C 1
ATOM 760 O O . LYS A 1 93 ? 0.711 -15.299 30.615 1.00 37.62 93 LYS A O 1
ATOM 765 N N . ILE A 1 94 ? -1.370 -15.155 29.765 1.00 42.06 94 ILE A N 1
ATOM 766 C CA . ILE A 1 94 ? -1.192 -13.884 29.055 1.00 42.06 94 ILE A CA 1
ATOM 767 C C . ILE A 1 94 ? -1.299 -12.772 30.102 1.00 42.06 94 ILE A C 1
ATOM 769 O O . ILE A 1 94 ? -2.376 -12.250 30.371 1.00 42.06 94 ILE A O 1
ATOM 773 N N . GLY A 1 95 ? -0.177 -12.491 30.758 1.00 38.84 95 GLY A N 1
ATOM 774 C CA . GLY A 1 95 ? 0.044 -11.271 31.520 1.00 38.84 95 GLY A CA 1
ATOM 775 C C . GLY A 1 95 ? 0.883 -10.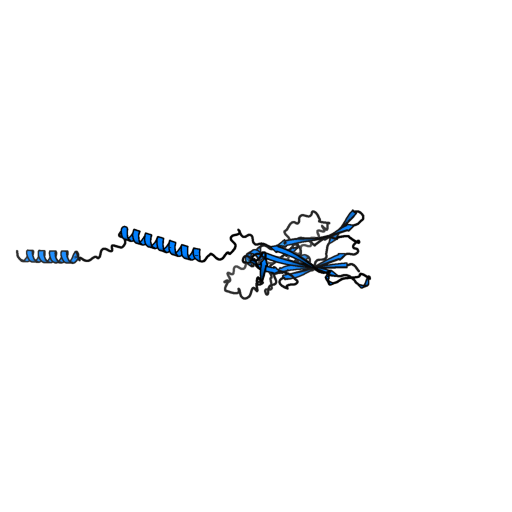318 30.677 1.00 38.84 95 GLY A C 1
ATOM 776 O O . GLY A 1 95 ? 2.006 -10.656 30.318 1.00 38.84 95 GLY A O 1
ATOM 777 N N . GLU A 1 96 ? 0.299 -9.173 30.327 1.00 40.97 96 GLU A N 1
ATOM 778 C CA . GLU A 1 96 ? 0.980 -7.871 30.269 1.00 40.97 96 GLU A CA 1
ATOM 779 C C . GLU A 1 96 ? 2.430 -7.863 29.750 1.00 40.97 96 GLU A C 1
ATOM 781 O O . GLU A 1 96 ? 3.383 -7.524 30.443 1.00 40.97 96 GLU A O 1
ATOM 786 N N . ALA A 1 97 ? 2.583 -8.174 28.464 1.00 39.31 97 ALA A N 1
ATOM 787 C CA . ALA A 1 97 ? 3.733 -7.747 27.672 1.00 39.31 97 ALA A CA 1
ATOM 788 C C . ALA A 1 97 ? 3.249 -7.132 26.350 1.00 39.31 97 ALA A C 1
ATOM 790 O O . ALA A 1 97 ? 3.681 -7.505 25.264 1.00 39.31 97 ALA A O 1
ATOM 791 N N . ASP A 1 98 ? 2.338 -6.162 26.464 1.00 44.31 98 ASP A N 1
ATOM 792 C CA . ASP A 1 98 ? 1.988 -5.203 25.403 1.00 44.31 98 ASP A CA 1
ATOM 793 C C . ASP A 1 98 ? 2.986 -4.020 25.375 1.00 44.31 98 ASP A C 1
ATOM 795 O O . ASP A 1 98 ? 2.722 -2.920 24.889 1.00 44.31 98 ASP A O 1
ATOM 799 N N . PHE A 1 99 ? 4.172 -4.242 25.949 1.00 40.22 99 PHE A N 1
ATOM 800 C CA . PHE A 1 99 ? 5.201 -3.238 26.142 1.00 40.22 99 PHE A CA 1
ATOM 801 C C . PHE A 1 99 ? 5.910 -2.979 24.802 1.00 40.22 99 PHE A C 1
ATOM 803 O O . PHE A 1 99 ? 6.849 -3.671 24.413 1.00 40.22 99 PHE A O 1
ATOM 810 N N . LEU A 1 100 ? 5.425 -1.943 24.111 1.00 45.66 100 LEU A N 1
ATOM 811 C CA . LEU A 1 100 ? 6.019 -1.257 22.956 1.00 45.66 100 LEU A CA 1
ATOM 812 C C . LEU A 1 100 ? 5.855 -1.925 21.580 1.00 45.66 100 LEU A C 1
ATOM 814 O O . LEU A 1 100 ? 6.799 -1.981 20.785 1.00 45.66 100 LEU A O 1
ATOM 818 N N . ARG A 1 101 ? 4.624 -2.297 21.204 1.00 55.09 101 ARG A N 1
ATOM 819 C CA . ARG A 1 101 ? 4.254 -2.233 19.779 1.00 55.09 101 ARG A CA 1
ATOM 820 C C . ARG A 1 101 ? 4.211 -0.763 19.373 1.00 55.09 101 ARG A C 1
ATOM 822 O O . ARG A 1 101 ? 3.209 -0.089 19.590 1.00 55.09 101 ARG A O 1
ATOM 829 N N . ARG A 1 102 ? 5.308 -0.242 18.817 1.00 63.81 102 ARG A N 1
ATOM 830 C CA . ARG A 1 102 ? 5.339 1.123 18.275 1.00 63.81 102 ARG A CA 1
ATOM 831 C C . ARG A 1 102 ? 4.502 1.153 16.998 1.00 63.81 102 ARG A C 1
ATOM 833 O O . ARG A 1 102 ? 5.004 0.950 15.899 1.00 63.81 102 ARG A O 1
ATOM 840 N N . ARG A 1 103 ? 3.196 1.323 17.179 1.00 78.25 103 ARG A N 1
ATOM 841 C CA . ARG A 1 103 ? 2.252 1.630 16.114 1.00 78.25 103 ARG A CA 1
ATOM 842 C C . ARG A 1 103 ? 2.667 2.951 15.468 1.00 78.25 103 ARG A C 1
ATOM 844 O O . ARG A 1 103 ? 3.067 3.875 16.171 1.00 78.25 103 ARG A O 1
ATOM 851 N N . ILE A 1 104 ? 2.565 3.035 14.146 1.00 85.19 104 ILE A N 1
ATOM 852 C CA . ILE A 1 104 ? 2.786 4.293 13.426 1.00 85.19 104 ILE A CA 1
ATOM 853 C C . ILE A 1 104 ? 1.714 5.295 13.863 1.00 85.19 104 ILE A C 1
ATOM 855 O O . ILE A 1 104 ? 0.521 4.990 13.790 1.00 85.19 104 ILE A O 1
ATOM 859 N N . GLU A 1 105 ? 2.142 6.467 14.327 1.00 86.31 105 GLU A N 1
ATOM 860 C CA . GLU A 1 105 ? 1.225 7.513 14.767 1.00 86.31 105 GLU A CA 1
ATOM 861 C C . GLU A 1 105 ? 0.479 8.121 13.568 1.00 86.31 105 GLU A C 1
ATOM 863 O O . GLU A 1 105 ? 1.097 8.428 12.542 1.00 86.31 105 GLU A O 1
ATOM 868 N N . PRO A 1 106 ? -0.850 8.297 13.666 1.00 89.31 106 PRO A N 1
ATOM 869 C CA . PRO A 1 106 ? -1.610 8.974 12.631 1.00 89.31 106 PRO A CA 1
ATOM 870 C C . PRO A 1 106 ? -1.271 10.464 12.604 1.00 89.31 106 PRO A C 1
ATOM 872 O O . PRO A 1 106 ? -1.208 11.123 13.642 1.00 89.31 106 PRO A O 1
ATOM 875 N N . HIS A 1 107 ? -1.125 11.015 11.404 1.00 90.56 107 HIS A N 1
ATOM 876 C CA . HIS A 1 107 ? -1.006 12.452 11.193 1.00 90.56 107 HIS A CA 1
ATOM 877 C C . HIS A 1 107 ? -2.351 13.026 10.742 1.00 90.56 107 HIS A C 1
ATOM 879 O O . HIS A 1 107 ? -3.171 12.340 10.131 1.00 90.56 107 HIS A O 1
ATOM 885 N N . LYS A 1 108 ? -2.593 14.301 11.055 1.00 90.75 108 LYS A N 1
ATOM 886 C CA . LYS A 1 108 ? -3.772 15.016 10.560 1.00 90.75 108 LYS A CA 1
ATOM 887 C C . LYS A 1 108 ? -3.470 15.613 9.193 1.00 90.75 108 LYS A C 1
ATOM 889 O O . LYS A 1 108 ? -2.466 16.306 9.034 1.00 90.75 108 LYS A O 1
ATOM 894 N N . ARG A 1 109 ? -4.350 15.382 8.225 1.00 90.88 109 ARG A N 1
ATOM 895 C CA . ARG A 1 109 ? -4.311 16.002 6.899 1.00 90.88 109 ARG A CA 1
ATOM 896 C C . ARG A 1 109 ? -5.600 16.787 6.682 1.00 90.88 109 ARG A C 1
ATOM 898 O O . ARG A 1 109 ? -6.664 16.330 7.074 1.00 90.88 109 ARG A O 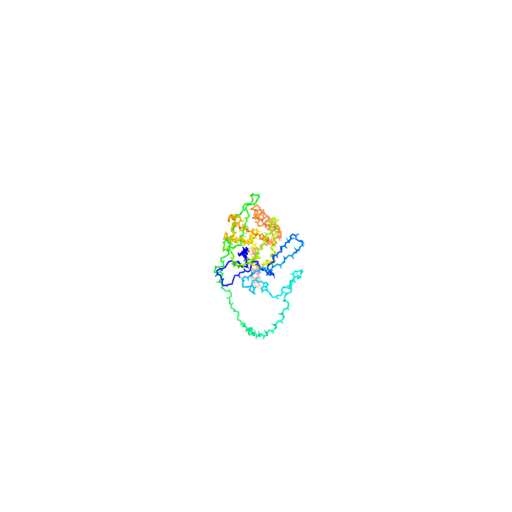1
ATOM 905 N N . LYS A 1 110 ? -5.513 17.974 6.079 1.00 88.31 110 LYS A N 1
ATOM 906 C CA . LYS A 1 110 ? -6.703 18.740 5.693 1.00 88.31 110 LYS A CA 1
ATOM 907 C C . LYS A 1 110 ? -7.206 18.268 4.338 1.00 88.31 110 LYS A C 1
ATOM 909 O O . LYS A 1 110 ? -6.517 18.453 3.340 1.00 88.31 110 LYS A O 1
ATOM 914 N N . GLU A 1 111 ? -8.416 17.730 4.303 1.00 88.94 111 GLU A N 1
ATOM 915 C CA . GLU A 1 111 ? -9.125 17.365 3.078 1.00 88.94 111 GLU A CA 1
ATOM 916 C C . GLU A 1 111 ? -10.475 18.069 3.049 1.00 88.94 111 GLU A C 1
ATOM 918 O O . GLU A 1 111 ? -11.266 17.961 3.983 1.00 88.94 111 GLU A O 1
ATOM 923 N N . ASN A 1 112 ? -10.730 18.848 1.994 1.00 88.19 112 ASN A N 1
ATOM 924 C CA . ASN A 1 112 ? -11.971 19.618 1.834 1.00 88.19 112 ASN A CA 1
ATOM 925 C C . ASN A 1 112 ? -12.328 20.497 3.056 1.00 88.19 112 ASN A C 1
ATOM 927 O O . ASN A 1 112 ? -13.497 20.696 3.374 1.00 88.19 112 ASN A O 1
ATOM 931 N N . GLY A 1 113 ? -11.315 21.015 3.760 1.00 84.38 113 GLY A N 1
ATOM 932 C CA . GLY A 1 113 ? -11.492 21.843 4.959 1.00 84.38 113 GLY A CA 1
ATOM 933 C C . GLY A 1 113 ? -11.729 21.069 6.263 1.00 84.38 113 GLY A C 1
ATOM 934 O O . GLY A 1 113 ? -11.882 21.701 7.306 1.00 84.38 113 GLY A O 1
ATOM 935 N N . VAL A 1 114 ? -11.716 19.733 6.230 1.00 87.50 114 VAL A N 1
ATOM 936 C CA . VAL A 1 114 ? -11.858 18.854 7.399 1.00 87.50 114 VAL A CA 1
ATOM 937 C C . VAL A 1 114 ? -10.516 18.197 7.724 1.00 87.50 114 VAL A C 1
ATOM 939 O O . VAL A 1 114 ? -9.808 17.740 6.828 1.00 87.50 114 VAL A O 1
ATOM 942 N N . ASP A 1 115 ? -10.159 18.145 9.008 1.00 88.19 115 ASP A N 1
ATOM 943 C CA . ASP A 1 115 ? -8.986 17.401 9.470 1.00 88.19 115 ASP A CA 1
ATOM 944 C C . ASP A 1 115 ? -9.304 15.895 9.494 1.00 88.19 115 ASP A C 1
ATOM 946 O O . ASP A 1 115 ? -10.117 15.443 10.304 1.00 88.19 115 ASP A O 1
ATOM 950 N N . VAL A 1 116 ? -8.642 15.114 8.641 1.00 89.12 116 VAL A N 1
ATOM 951 C CA . VAL A 1 116 ? -8.722 13.646 8.592 1.00 89.12 116 VAL A CA 1
ATOM 952 C C . VAL A 1 116 ? -7.477 13.011 9.217 1.00 89.12 116 VAL A C 1
ATOM 954 O O . VAL A 1 116 ? -6.364 13.516 9.054 1.00 89.12 116 VAL A O 1
ATOM 957 N N . SER A 1 117 ? -7.649 11.916 9.963 1.00 90.06 117 SER A N 1
ATOM 958 C CA . SER A 1 117 ? -6.539 11.145 10.537 1.00 90.06 117 SER A CA 1
ATOM 959 C C . SER A 1 117 ? -6.053 10.091 9.541 1.00 90.06 117 SER A C 1
ATOM 961 O O . SER A 1 117 ? -6.802 9.194 9.160 1.00 90.06 117 SER A O 1
ATOM 963 N N . VAL A 1 118 ? -4.792 10.190 9.127 1.00 92.31 118 VAL A N 1
ATOM 964 C CA . VAL A 1 118 ? -4.204 9.361 8.067 1.00 92.31 118 VAL A CA 1
ATOM 965 C C . VAL A 1 118 ? -2.911 8.727 8.561 1.00 92.31 118 VAL A C 1
ATOM 967 O O . VAL A 1 118 ? -2.149 9.330 9.317 1.00 92.31 118 VAL A O 1
ATOM 970 N N . VAL A 1 119 ? -2.638 7.504 8.118 1.00 93.19 119 VAL A N 1
ATOM 971 C CA . VAL A 1 119 ? -1.349 6.834 8.335 1.00 93.19 119 VAL A CA 1
ATOM 972 C C . VAL A 1 119 ? -0.694 6.571 6.988 1.00 93.19 119 VAL A C 1
ATOM 974 O O . VAL A 1 119 ? -1.348 6.055 6.087 1.00 93.19 119 VAL A O 1
ATOM 977 N N . THR A 1 120 ? 0.597 6.884 6.866 1.00 93.75 120 THR A N 1
ATOM 978 C CA . THR A 1 120 ? 1.390 6.595 5.663 1.00 93.75 120 THR A CA 1
ATOM 979 C C . THR A 1 120 ? 2.412 5.499 5.954 1.00 93.75 120 THR A C 1
ATOM 981 O O . THR A 1 120 ? 3.265 5.630 6.835 1.00 93.75 120 THR A O 1
ATOM 984 N N . ILE A 1 121 ? 2.310 4.405 5.206 1.00 93.44 121 ILE A N 1
ATOM 985 C CA . ILE A 1 121 ? 3.174 3.227 5.260 1.00 93.44 121 ILE A CA 1
ATOM 986 C C . ILE A 1 121 ? 4.000 3.198 3.975 1.00 93.44 121 ILE A C 1
ATOM 988 O O . ILE A 1 121 ? 3.476 2.888 2.908 1.00 93.44 121 ILE A O 1
ATOM 992 N N . GLY A 1 122 ? 5.286 3.517 4.055 1.00 93.69 122 GLY A N 1
ATOM 993 C CA . GLY A 1 122 ? 6.134 3.621 2.874 1.00 93.69 122 GLY A CA 1
ATOM 994 C C . GLY A 1 122 ? 7.617 3.455 3.174 1.00 93.69 122 GLY A C 1
ATOM 995 O O . GLY A 1 122 ? 8.069 3.526 4.322 1.00 93.69 122 GLY A O 1
ATOM 996 N N . CYS A 1 123 ? 8.374 3.185 2.110 1.00 91.94 123 CYS A N 1
ATOM 997 C CA . CYS A 1 123 ? 9.820 2.971 2.178 1.00 91.94 123 CYS A CA 1
ATOM 998 C C . CYS A 1 123 ? 10.580 4.277 2.441 1.00 91.94 123 CYS A C 1
ATOM 1000 O O . CYS A 1 123 ? 11.576 4.281 3.163 1.00 91.94 123 CYS A O 1
ATOM 1002 N N . VAL A 1 124 ? 10.089 5.393 1.890 1.00 90.25 124 VAL A N 1
ATOM 1003 C CA . VAL A 1 124 ? 10.702 6.723 2.032 1.00 90.25 124 VAL A CA 1
ATOM 1004 C C . VAL A 1 124 ? 10.537 7.239 3.462 1.00 90.25 124 VAL A C 1
ATOM 1006 O O . VAL A 1 124 ? 11.486 7.733 4.067 1.00 90.25 124 VAL A O 1
ATOM 1009 N N . GLU A 1 125 ? 9.351 7.047 4.037 1.00 89.00 125 GLU A N 1
ATOM 1010 C CA . GLU A 1 125 ? 9.000 7.424 5.406 1.00 89.00 125 GLU A CA 1
ATOM 1011 C C . GLU A 1 125 ? 9.626 6.496 6.461 1.00 89.00 125 GLU A C 1
ATOM 1013 O O . GLU A 1 125 ? 9.536 6.780 7.655 1.00 89.00 125 GLU A O 1
ATOM 1018 N N . LYS A 1 126 ? 10.268 5.394 6.041 1.00 89.94 126 LYS A N 1
ATOM 1019 C CA . LYS A 1 126 ? 10.829 4.344 6.914 1.00 89.94 126 LYS A CA 1
ATOM 1020 C C . LYS A 1 126 ? 9.789 3.736 7.862 1.00 89.94 126 LYS A C 1
ATOM 1022 O O . LYS A 1 126 ? 10.109 3.306 8.968 1.00 89.94 126 LYS A O 1
ATOM 1027 N N . THR A 1 127 ? 8.533 3.708 7.423 1.00 91.06 127 THR A N 1
ATOM 1028 C CA . THR A 1 127 ? 7.402 3.118 8.150 1.00 91.06 127 THR A CA 1
ATOM 1029 C C . THR A 1 127 ? 7.036 1.725 7.633 1.00 91.06 127 THR A C 1
ATOM 1031 O O . THR A 1 127 ? 6.175 1.051 8.202 1.00 91.06 127 THR A O 1
ATOM 1034 N N . ALA A 1 128 ? 7.722 1.250 6.594 1.00 92.62 128 ALA A N 1
ATOM 1035 C CA . ALA A 1 128 ? 7.659 -0.119 6.105 1.00 92.62 128 ALA A CA 1
ATOM 1036 C C . ALA A 1 128 ? 9.052 -0.711 5.887 1.00 92.62 128 ALA A C 1
ATOM 1038 O O . ALA A 1 128 ? 9.992 -0.018 5.497 1.00 92.62 128 ALA A O 1
ATOM 1039 N N . LYS A 1 129 ? 9.138 -2.032 6.042 1.00 91.69 129 LYS A N 1
ATOM 1040 C CA . LYS A 1 129 ? 10.229 -2.832 5.497 1.00 91.69 129 LYS A CA 1
ATOM 1041 C C . LYS A 1 129 ? 9.956 -3.078 4.026 1.00 91.69 129 LYS A C 1
ATOM 1043 O O . LYS A 1 129 ? 8.858 -3.500 3.646 1.00 91.69 129 LYS A O 1
ATOM 1048 N N . CYS A 1 130 ? 10.981 -2.837 3.224 1.00 92.62 130 CYS A N 1
ATOM 1049 C CA . CYS A 1 130 ? 10.890 -2.908 1.780 1.00 92.62 130 CYS A CA 1
ATOM 1050 C C . CYS A 1 130 ? 11.928 -3.860 1.201 1.00 92.62 130 CYS A C 1
ATOM 1052 O O . CYS A 1 130 ? 12.990 -4.064 1.789 1.00 92.62 130 CYS A O 1
ATOM 1054 N N . PHE A 1 131 ? 11.601 -4.443 0.054 1.00 92.94 131 PHE A N 1
ATOM 1055 C CA . PHE A 1 131 ? 12.550 -5.165 -0.788 1.00 92.94 131 PHE A CA 1
ATOM 1056 C C . PHE A 1 131 ? 12.615 -4.494 -2.157 1.00 92.94 131 PHE A C 1
ATOM 1058 O O . PHE A 1 131 ? 11.678 -3.793 -2.553 1.00 92.94 131 PHE A O 1
ATOM 1065 N N . SER A 1 132 ? 13.712 -4.722 -2.878 1.00 93.94 132 SER A N 1
ATOM 1066 C CA . SER A 1 132 ? 13.905 -4.126 -4.195 1.00 93.94 132 SER A CA 1
ATOM 1067 C C . SER A 1 132 ? 13.424 -5.046 -5.321 1.00 93.94 132 SER A C 1
ATOM 1069 O O . SER A 1 132 ? 13.729 -6.244 -5.356 1.00 93.94 132 SER A O 1
ATOM 1071 N N . VAL A 1 133 ? 12.690 -4.467 -6.269 1.00 95.12 133 VAL A N 1
ATOM 1072 C CA . VAL A 1 133 ? 12.383 -5.059 -7.574 1.00 95.12 133 VAL A CA 1
ATOM 1073 C C . VAL A 1 133 ? 13.162 -4.299 -8.633 1.00 95.12 133 VAL A C 1
ATOM 1075 O O . VAL A 1 133 ? 13.062 -3.080 -8.718 1.00 95.12 133 VAL A O 1
ATOM 1078 N N . THR A 1 134 ? 13.933 -5.013 -9.443 1.00 94.94 134 THR A N 1
ATOM 1079 C CA . THR A 1 134 ? 14.778 -4.431 -10.488 1.00 94.94 134 THR A CA 1
ATOM 1080 C C . THR A 1 134 ? 14.334 -4.924 -11.858 1.00 94.94 134 THR A C 1
ATOM 1082 O O . THR A 1 134 ? 14.285 -6.127 -12.103 1.00 94.94 134 THR A O 1
ATOM 1085 N N . CYS A 1 135 ? 14.021 -4.008 -12.765 1.00 92.75 135 CYS A N 1
ATOM 1086 C CA . CYS A 1 135 ? 13.662 -4.305 -14.147 1.00 92.75 135 CYS A CA 1
ATOM 1087 C C . CYS A 1 135 ? 14.743 -3.726 -15.069 1.00 92.75 135 CYS A C 1
ATOM 1089 O O . CYS A 1 135 ? 15.082 -2.548 -14.958 1.00 92.75 135 CYS A O 1
ATOM 1091 N N . HIS A 1 136 ? 15.289 -4.550 -15.962 1.00 90.56 136 HIS A N 1
ATOM 1092 C CA . HIS A 1 136 ? 16.307 -4.130 -16.927 1.00 90.56 136 HIS A CA 1
ATOM 1093 C C . HIS A 1 136 ? 15.670 -3.850 -18.286 1.00 90.56 136 HIS A C 1
ATOM 1095 O O . HIS A 1 136 ? 14.846 -4.636 -18.756 1.00 90.56 136 HIS A O 1
ATOM 1101 N N . PHE A 1 137 ? 16.083 -2.754 -18.912 1.00 86.50 137 PHE A N 1
ATOM 1102 C CA . PHE A 1 137 ? 15.640 -2.329 -20.233 1.00 86.50 137 PHE A CA 1
ATOM 1103 C C . PHE A 1 137 ? 16.852 -2.100 -21.126 1.00 86.50 137 PHE A C 1
ATOM 1105 O O . PHE A 1 137 ? 17.721 -1.297 -20.799 1.00 86.50 137 PHE A O 1
ATOM 1112 N N . ASP A 1 138 ? 16.906 -2.793 -22.258 1.00 80.38 138 ASP A N 1
ATOM 1113 C CA . ASP A 1 138 ? 18.024 -2.641 -23.194 1.00 80.38 138 ASP A CA 1
ATOM 1114 C C . ASP A 1 138 ? 17.857 -1.400 -24.074 1.00 80.38 138 ASP A C 1
ATOM 1116 O O . ASP A 1 138 ? 18.790 -0.619 -24.235 1.00 80.38 138 ASP A O 1
ATOM 1120 N N . PHE A 1 139 ? 16.658 -1.211 -24.625 1.00 77.94 139 PHE A N 1
ATOM 1121 C CA . PHE A 1 139 ? 16.340 -0.121 -25.535 1.00 77.94 139 PHE A CA 1
ATOM 1122 C C . PHE A 1 139 ? 14.886 0.302 -25.351 1.00 77.94 139 PHE A C 1
ATOM 1124 O O . PHE A 1 139 ? 14.012 -0.554 -25.230 1.00 77.94 139 PHE A O 1
ATOM 1131 N N . ILE A 1 140 ? 14.636 1.608 -25.307 1.00 81.25 140 ILE A N 1
ATOM 1132 C CA . ILE A 1 140 ? 13.300 2.199 -25.218 1.00 81.25 140 ILE A CA 1
ATOM 1133 C C . ILE A 1 140 ? 13.174 3.150 -26.405 1.00 81.25 140 ILE A C 1
ATOM 1135 O O . ILE A 1 140 ? 13.953 4.095 -26.523 1.00 81.25 140 ILE A O 1
ATOM 1139 N N . ASP A 1 141 ? 12.216 2.882 -27.289 1.00 81.12 141 ASP A N 1
ATOM 1140 C CA . ASP A 1 141 ? 11.953 3.709 -28.464 1.00 81.12 141 ASP A CA 1
ATOM 1141 C C . ASP A 1 141 ? 11.537 5.132 -28.065 1.00 81.12 141 ASP A C 1
ATOM 1143 O O . ASP A 1 141 ? 10.850 5.344 -27.057 1.00 81.12 141 ASP A O 1
ATOM 1147 N N . ALA A 1 142 ? 11.887 6.115 -28.896 1.00 81.00 142 ALA A N 1
ATOM 1148 C CA . ALA A 1 142 ? 11.400 7.479 -28.730 1.00 81.00 142 ALA A CA 1
ATOM 1149 C C . ALA A 1 142 ? 9.860 7.504 -28.747 1.00 81.00 142 ALA A C 1
ATOM 1151 O O . ALA A 1 142 ? 9.229 6.866 -29.589 1.00 81.00 142 ALA A O 1
ATOM 1152 N N . ASN A 1 143 ? 9.253 8.249 -27.820 1.00 81.25 143 ASN A N 1
ATOM 1153 C CA . ASN A 1 143 ? 7.798 8.305 -27.611 1.00 81.25 143 ASN A CA 1
ATOM 1154 C C . ASN A 1 143 ? 7.126 6.957 -27.281 1.00 81.25 143 ASN A C 1
ATOM 1156 O O . ASN A 1 143 ? 5.901 6.852 -27.370 1.00 81.25 143 ASN A O 1
ATOM 1160 N N . SER A 1 144 ? 7.885 5.935 -26.876 1.00 83.69 144 SER A N 1
ATOM 1161 C CA . SER A 1 144 ? 7.308 4.702 -26.339 1.00 83.69 144 SER A CA 1
ATOM 1162 C C . SER A 1 144 ? 7.096 4.794 -24.827 1.00 83.69 144 SER A C 1
ATOM 1164 O O . SER A 1 144 ? 7.831 5.471 -24.110 1.00 83.69 144 SER A O 1
ATOM 1166 N N . ALA A 1 145 ? 6.062 4.108 -24.340 1.00 85.81 145 ALA A N 1
ATOM 1167 C CA . ALA A 1 145 ? 5.710 4.057 -22.926 1.00 85.81 145 ALA A CA 1
ATOM 1168 C C . ALA A 1 145 ? 5.654 2.589 -22.469 1.00 85.81 145 ALA A C 1
ATOM 1170 O O . ALA A 1 145 ? 4.603 1.950 -22.592 1.00 85.81 145 ALA A O 1
ATOM 1171 N N . PRO A 1 146 ? 6.770 2.012 -21.986 1.00 88.25 146 PRO A N 1
ATOM 1172 C CA . PRO A 1 146 ? 6.742 0.675 -21.411 1.00 88.25 146 PRO A CA 1
ATOM 1173 C C . PRO A 1 146 ? 5.871 0.661 -20.150 1.00 88.25 146 PRO A C 1
ATOM 1175 O O . PRO A 1 146 ? 5.918 1.580 -19.333 1.00 88.25 146 PRO A O 1
ATOM 1178 N N . MET A 1 147 ? 5.090 -0.402 -19.974 1.00 90.44 147 MET A N 1
ATOM 1179 C CA . MET A 1 147 ? 4.236 -0.578 -18.797 1.00 90.44 147 MET A CA 1
ATOM 1180 C C . MET A 1 147 ? 4.804 -1.662 -17.888 1.00 90.44 147 MET A C 1
ATOM 1182 O O . MET A 1 147 ? 5.268 -2.696 -18.362 1.00 90.44 147 MET A O 1
ATOM 1186 N N . ILE A 1 148 ? 4.758 -1.436 -16.577 1.00 91.81 148 ILE A N 1
ATOM 1187 C CA . ILE A 1 148 ? 5.210 -2.401 -15.571 1.00 91.81 148 ILE A CA 1
ATOM 1188 C C . ILE A 1 148 ? 4.009 -2.779 -14.707 1.00 91.81 148 ILE A C 1
ATOM 1190 O O . ILE A 1 148 ? 3.434 -1.925 -14.034 1.00 91.81 148 ILE A O 1
ATOM 1194 N N . ASP A 1 149 ? 3.624 -4.055 -14.739 1.00 92.06 149 ASP A N 1
ATOM 1195 C CA . ASP A 1 149 ? 2.475 -4.591 -14.004 1.00 92.06 149 ASP A CA 1
ATOM 1196 C C . ASP A 1 149 ? 2.921 -5.185 -12.663 1.00 92.06 149 ASP A C 1
ATOM 1198 O O . ASP A 1 149 ? 3.684 -6.156 -12.614 1.00 92.06 149 ASP A O 1
ATOM 1202 N N . PHE A 1 150 ? 2.414 -4.614 -11.570 1.00 92.62 150 PHE A N 1
ATOM 1203 C CA . PHE A 1 150 ? 2.591 -5.119 -10.211 1.00 92.62 150 PHE A CA 1
ATOM 1204 C C . PHE A 1 150 ? 1.278 -5.711 -9.711 1.00 92.62 150 PHE A C 1
ATOM 1206 O O . PHE A 1 150 ? 0.307 -5.000 -9.449 1.00 92.62 150 PHE A O 1
ATOM 1213 N N . ARG A 1 151 ? 1.263 -7.027 -9.496 1.00 90.81 151 ARG A N 1
ATOM 1214 C CA . ARG A 1 151 ? 0.115 -7.720 -8.902 1.00 90.81 151 ARG A CA 1
ATOM 1215 C C . ARG A 1 151 ? 0.370 -7.972 -7.435 1.00 90.81 151 ARG A C 1
ATOM 1217 O O . ARG A 1 151 ? 1.255 -8.748 -7.084 1.00 90.81 151 ARG A O 1
ATOM 1224 N N . ALA A 1 152 ? -0.437 -7.354 -6.585 1.00 90.62 152 ALA A N 1
ATOM 1225 C CA . ALA A 1 152 ? -0.290 -7.444 -5.142 1.00 90.62 152 ALA A CA 1
ATOM 1226 C C . ALA A 1 152 ? -1.629 -7.643 -4.431 1.00 90.62 152 ALA A C 1
ATOM 1228 O O . ALA A 1 152 ? -2.701 -7.381 -4.980 1.00 90.62 152 ALA A O 1
ATOM 1229 N N . ARG A 1 153 ? -1.559 -8.095 -3.179 1.00 89.25 153 ARG A N 1
ATOM 1230 C CA . ARG A 1 153 ? -2.697 -8.157 -2.263 1.00 89.25 153 ARG A CA 1
ATOM 1231 C C . ARG A 1 153 ? -2.396 -7.447 -0.955 1.00 89.25 153 ARG A C 1
ATOM 1233 O O . ARG A 1 153 ? -1.304 -7.551 -0.400 1.00 89.25 153 ARG A O 1
ATOM 1240 N N . LEU A 1 154 ? -3.431 -6.787 -0.449 1.00 90.62 154 LEU A N 1
ATOM 1241 C CA . LEU A 1 154 ? -3.446 -6.156 0.860 1.00 90.62 154 LEU A CA 1
ATOM 1242 C C . LEU A 1 154 ? -3.680 -7.195 1.960 1.00 90.62 154 LEU A C 1
ATOM 1244 O O . LEU A 1 154 ? -4.583 -8.031 1.865 1.00 90.62 154 LEU A O 1
ATOM 1248 N N . TRP A 1 155 ? -2.898 -7.122 3.036 1.00 88.56 155 TRP A N 1
ATOM 1249 C CA . TRP A 1 155 ? -3.076 -7.989 4.196 1.00 88.56 155 TRP A CA 1
ATOM 1250 C C . TRP A 1 155 ? -4.130 -7.451 5.169 1.00 88.56 155 TRP A C 1
ATOM 1252 O O . TRP A 1 155 ? -3.824 -6.746 6.129 1.00 88.56 155 TRP A O 1
ATOM 1262 N N . ASN A 1 156 ? -5.387 -7.831 4.953 1.00 87.56 156 ASN A N 1
ATOM 1263 C CA . ASN A 1 156 ? -6.533 -7.277 5.678 1.00 87.56 156 ASN A CA 1
ATOM 1264 C C . ASN A 1 156 ? -6.394 -7.304 7.221 1.00 87.56 156 ASN A C 1
ATOM 1266 O O . ASN A 1 156 ? -6.679 -6.324 7.906 1.00 87.56 156 ASN A O 1
ATOM 1270 N N . SER A 1 157 ? -5.870 -8.402 7.781 1.00 84.88 157 SER A N 1
ATOM 1271 C CA . SER A 1 157 ? -5.761 -8.571 9.239 1.00 84.88 157 SER A CA 1
ATOM 1272 C C . SER A 1 157 ? -4.880 -7.520 9.925 1.00 84.88 157 SER A C 1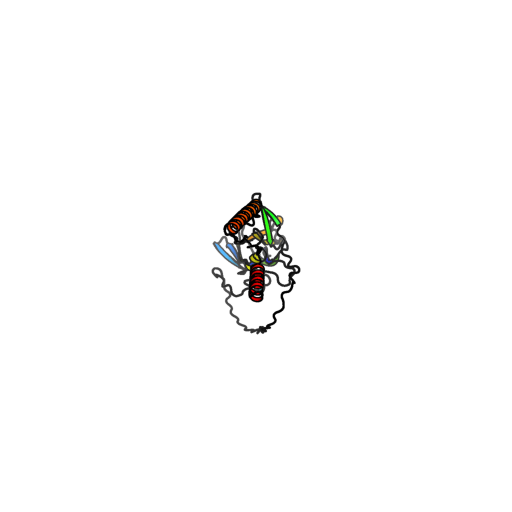
ATOM 1274 O O . SER A 1 157 ? -5.088 -7.266 11.107 1.00 84.88 157 SER A O 1
ATOM 1276 N N . THR A 1 158 ? -3.897 -6.936 9.234 1.00 85.94 158 THR A N 1
ATOM 1277 C CA . THR A 1 158 ? -3.022 -5.903 9.813 1.00 85.94 158 THR A CA 1
ATOM 1278 C C . THR A 1 158 ? -3.791 -4.598 9.965 1.00 85.94 158 THR A C 1
ATOM 1280 O O . THR A 1 158 ? -3.802 -4.004 11.040 1.00 85.94 158 THR A O 1
ATOM 1283 N N . PHE A 1 159 ? -4.487 -4.189 8.903 1.00 87.88 159 PHE A N 1
ATOM 1284 C CA . PHE A 1 159 ? -5.184 -2.905 8.835 1.00 87.88 159 PHE A CA 1
ATOM 1285 C C . PHE A 1 159 ? -6.433 -2.873 9.716 1.00 87.88 159 PHE A C 1
ATOM 1287 O O . PHE A 1 159 ? -6.668 -1.879 10.392 1.00 87.88 159 PHE A O 1
ATOM 1294 N N . ILE A 1 160 ? -7.181 -3.978 9.797 1.00 85.25 160 ILE A N 1
ATOM 1295 C CA . ILE A 1 160 ? -8.340 -4.065 10.698 1.00 85.25 160 ILE A CA 1
ATOM 1296 C C . ILE A 1 160 ? -7.919 -4.070 12.171 1.00 85.25 160 ILE A C 1
ATOM 1298 O O . ILE A 1 160 ? -8.621 -3.509 12.998 1.00 85.25 160 ILE A O 1
ATOM 1302 N N . GLN A 1 161 ? -6.810 -4.716 12.534 1.00 83.00 161 GLN A N 1
ATOM 1303 C CA . GLN A 1 161 ? -6.419 -4.799 13.947 1.00 83.00 161 GLN A CA 1
ATOM 1304 C C . GLN A 1 161 ? -5.757 -3.519 14.447 1.00 83.00 161 GLN A C 1
ATOM 1306 O O . GLN A 1 161 ? -6.047 -3.079 15.555 1.00 83.00 161 GLN A O 1
ATOM 1311 N N . ASP A 1 162 ? -4.857 -2.946 13.646 1.00 83.88 162 ASP A N 1
ATOM 1312 C CA . ASP A 1 162 ? -3.994 -1.861 14.109 1.00 83.88 162 ASP A CA 1
ATOM 1313 C C . ASP A 1 162 ? -4.404 -0.500 13.557 1.00 83.88 162 ASP A C 1
ATOM 1315 O O . ASP A 1 162 ? -3.899 0.503 14.038 1.00 83.88 162 ASP A O 1
ATOM 1319 N N . TYR A 1 163 ? -5.267 -0.417 12.543 1.00 86.75 163 TYR A N 1
ATOM 1320 C CA . TYR A 1 163 ? -5.605 0.841 11.863 1.00 86.75 163 TYR A CA 1
ATOM 1321 C C . TYR A 1 163 ? -7.115 1.038 11.683 1.00 86.75 163 TYR A C 1
ATOM 1323 O O . TYR A 1 163 ? -7.562 1.806 10.836 1.00 86.75 163 TYR A O 1
ATOM 1331 N N . SER A 1 164 ? -7.925 0.391 12.523 1.00 84.56 164 SER A N 1
ATOM 1332 C CA . SER A 1 164 ? -9.383 0.533 12.514 1.00 84.56 164 SER A CA 1
ATOM 1333 C C . SER A 1 164 ? -9.910 1.814 13.152 1.00 84.56 164 SER A C 1
ATOM 1335 O O . SER A 1 164 ? -11.125 1.973 13.207 1.00 84.56 164 SER A O 1
ATOM 1337 N N . ASP A 1 165 ? -9.060 2.717 13.635 1.00 84.75 165 ASP A N 1
ATOM 1338 C CA . ASP A 1 165 ? -9.368 4.009 14.279 1.00 84.75 165 ASP A CA 1
ATOM 1339 C C . ASP A 1 165 ? -9.023 5.234 13.402 1.00 84.75 165 ASP A C 1
ATOM 1341 O O . ASP A 1 165 ? -9.411 6.352 13.734 1.00 84.75 165 ASP A O 1
ATOM 1345 N N . VAL A 1 166 ? -8.332 5.042 12.272 1.00 88.31 166 VAL A N 1
ATOM 1346 C CA . VAL A 1 166 ? -7.942 6.119 11.334 1.00 88.31 166 VAL A CA 1
ATOM 1347 C C . VAL A 1 166 ? -8.899 6.203 10.145 1.00 88.31 166 VAL A C 1
ATOM 1349 O O . VAL A 1 166 ? -9.639 5.255 9.899 1.00 88.31 166 VAL A O 1
ATOM 1352 N N . GLU A 1 167 ? -8.946 7.323 9.426 1.00 88.81 167 GLU A N 1
ATOM 1353 C CA . GLU A 1 167 ? -9.866 7.479 8.288 1.00 88.81 167 GLU A CA 1
ATOM 1354 C C . GLU A 1 167 ? -9.484 6.554 7.131 1.00 88.81 167 GLU A C 1
ATOM 1356 O O . GLU A 1 167 ? -10.323 5.826 6.608 1.00 88.81 167 GLU A O 1
ATOM 1361 N N . TYR A 1 168 ? -8.201 6.537 6.774 1.00 91.25 168 TYR A N 1
ATOM 1362 C CA . TYR A 1 168 ? -7.645 5.617 5.792 1.00 91.25 168 TYR A CA 1
ATOM 1363 C C . TYR A 1 168 ? -6.136 5.451 5.992 1.00 91.25 168 TYR A C 1
ATOM 1365 O O . TYR A 1 168 ? -5.474 6.252 6.662 1.00 91.25 168 TYR A O 1
ATOM 1373 N N . VAL A 1 169 ? -5.584 4.395 5.398 1.00 92.62 169 VAL A N 1
ATOM 1374 C CA . VAL A 1 169 ? -4.142 4.131 5.382 1.00 92.62 169 VAL A CA 1
ATOM 1375 C C . VAL A 1 169 ? -3.616 4.262 3.958 1.00 92.62 169 VAL A C 1
ATOM 1377 O O . VAL A 1 169 ? -4.123 3.615 3.045 1.00 92.62 169 VAL A O 1
ATOM 1380 N N . GLU A 1 170 ? -2.592 5.088 3.764 1.00 94.19 170 GLU A N 1
ATOM 1381 C CA . GLU A 1 170 ? -1.856 5.197 2.506 1.00 94.19 170 GLU A CA 1
ATOM 1382 C C . GLU A 1 170 ? -0.656 4.264 2.533 1.00 94.19 170 GLU A C 1
ATOM 1384 O O . GLU A 1 170 ? 0.166 4.333 3.444 1.00 94.19 170 GLU A O 1
ATOM 1389 N N . ILE A 1 171 ? -0.517 3.424 1.515 1.00 94.88 171 ILE A N 1
ATOM 1390 C CA . ILE A 1 171 ? 0.638 2.549 1.353 1.00 94.88 171 ILE A CA 1
ATOM 1391 C C . ILE A 1 171 ? 1.378 2.984 0.095 1.00 94.88 171 ILE A C 1
ATOM 1393 O O . ILE A 1 171 ? 0.839 2.882 -1.008 1.00 94.88 171 ILE A O 1
ATOM 1397 N N . ALA A 1 172 ? 2.587 3.510 0.263 1.00 94.94 172 ALA A N 1
ATOM 1398 C CA . ALA A 1 172 ? 3.366 4.120 -0.805 1.00 94.94 172 ALA A CA 1
ATOM 1399 C C . ALA A 1 172 ? 4.505 3.196 -1.257 1.00 94.94 172 ALA A C 1
ATOM 1401 O O . ALA A 1 172 ? 5.407 2.873 -0.481 1.00 94.94 172 ALA A O 1
ATOM 1402 N N . SER A 1 173 ? 4.480 2.801 -2.528 1.00 93.75 173 SER A N 1
ATOM 1403 C CA . SER A 1 173 ? 5.617 2.187 -3.220 1.00 93.75 173 SER A CA 1
ATOM 1404 C C . SER A 1 173 ? 6.408 3.257 -3.965 1.00 93.75 173 SER A C 1
ATOM 1406 O O . SER A 1 173 ? 5.812 4.155 -4.566 1.00 93.75 173 SER A O 1
ATOM 1408 N N . PHE A 1 174 ? 7.732 3.150 -3.953 1.00 94.62 174 PHE A N 1
ATOM 1409 C CA . PHE A 1 174 ? 8.627 4.129 -4.568 1.00 94.62 174 PHE A CA 1
ATOM 1410 C C . PHE A 1 174 ? 9.369 3.498 -5.746 1.00 94.62 174 PHE A C 1
ATOM 1412 O O . PHE A 1 174 ? 9.858 2.380 -5.632 1.00 94.62 174 PHE A O 1
ATOM 1419 N N . GLY A 1 175 ? 9.438 4.193 -6.876 1.00 93.69 175 GLY A N 1
ATOM 1420 C CA . GLY A 1 175 ? 10.156 3.769 -8.072 1.00 93.69 175 GLY A CA 1
ATOM 1421 C C . GLY A 1 175 ? 11.168 4.823 -8.493 1.00 93.69 175 GLY A C 1
ATOM 1422 O O . GLY A 1 175 ? 10.883 6.017 -8.419 1.00 93.69 175 GLY A O 1
ATOM 1423 N N . ARG A 1 176 ? 12.339 4.382 -8.949 1.00 93.62 176 ARG A N 1
ATOM 1424 C CA . ARG A 1 176 ? 13.367 5.233 -9.543 1.00 93.62 176 ARG A CA 1
ATOM 1425 C C . ARG A 1 176 ? 13.964 4.608 -10.796 1.00 93.62 176 ARG A C 1
ATOM 1427 O O . ARG A 1 176 ? 14.085 3.384 -10.883 1.00 93.62 176 ARG A O 1
ATOM 1434 N N . ILE A 1 177 ? 14.366 5.450 -11.735 1.00 91.38 177 ILE A N 1
ATOM 1435 C CA . ILE A 1 177 ? 15.152 5.058 -12.903 1.00 91.38 177 ILE A CA 1
ATOM 1436 C C . ILE A 1 177 ? 16.619 5.430 -12.669 1.00 91.38 177 ILE A C 1
ATOM 1438 O O . ILE A 1 177 ? 16.938 6.493 -12.142 1.00 91.38 177 ILE A O 1
ATOM 1442 N N . GLU A 1 178 ? 17.512 4.511 -13.008 1.00 88.88 178 GLU A N 1
ATOM 1443 C CA . GLU A 1 178 ? 18.957 4.692 -12.971 1.00 88.88 178 GLU A CA 1
ATOM 1444 C C . GLU A 1 178 ? 19.470 4.571 -14.411 1.00 88.88 178 GLU A C 1
ATOM 1446 O O . GLU A 1 178 ? 19.377 3.507 -15.039 1.00 88.88 178 GLU A O 1
ATOM 1451 N N . LEU A 1 179 ? 19.966 5.693 -14.936 1.00 85.94 179 LEU A N 1
ATOM 1452 C CA . LEU A 1 179 ? 20.507 5.825 -16.284 1.00 85.94 179 LEU A CA 1
ATOM 1453 C C . LEU A 1 179 ? 22.037 5.846 -16.242 1.00 85.94 179 LEU A C 1
ATOM 1455 O O . LEU A 1 179 ? 22.650 6.389 -15.324 1.00 85.94 179 LEU A O 1
ATOM 1459 N N . ASP A 1 180 ? 22.658 5.255 -17.259 1.00 82.69 180 ASP A N 1
ATOM 1460 C CA . ASP A 1 180 ? 24.108 5.275 -17.434 1.00 82.69 180 ASP A CA 1
ATOM 1461 C C . ASP A 1 180 ? 24.509 6.479 -18.299 1.00 82.69 180 ASP A C 1
ATOM 1463 O O . ASP A 1 180 ? 24.479 6.427 -19.531 1.00 82.69 180 ASP A O 1
ATOM 1467 N N . THR A 1 181 ? 24.893 7.580 -17.649 1.00 77.88 181 THR A N 1
ATOM 1468 C CA . THR A 1 181 ? 25.277 8.838 -18.316 1.00 77.88 181 THR A CA 1
ATOM 1469 C C . THR A 1 181 ? 26.539 8.714 -19.174 1.00 77.88 181 THR A C 1
ATOM 1471 O O . THR A 1 181 ? 26.771 9.551 -20.048 1.00 77.88 181 THR A O 1
ATOM 1474 N N . SER A 1 182 ? 27.329 7.641 -19.020 1.00 79.31 182 SER A N 1
ATOM 1475 C CA . SER A 1 182 ? 28.479 7.362 -19.893 1.00 79.31 182 SER A CA 1
ATOM 1476 C C . SER A 1 182 ? 28.081 7.078 -21.347 1.00 79.31 182 SER A C 1
ATOM 1478 O O . SER A 1 182 ? 28.916 7.173 -22.245 1.00 79.31 182 SER A O 1
ATOM 1480 N N . GLN A 1 183 ? 26.804 6.769 -21.593 1.00 75.50 183 GLN A N 1
ATOM 1481 C CA . GLN A 1 183 ? 26.244 6.526 -22.923 1.00 75.50 183 GLN A CA 1
ATOM 1482 C C . GLN A 1 183 ? 25.874 7.821 -23.671 1.00 75.50 183 GLN A C 1
ATOM 1484 O O . GLN A 1 183 ? 25.302 7.752 -24.755 1.00 75.50 183 GLN A O 1
ATOM 1489 N N . GLY A 1 184 ? 26.179 8.999 -23.110 1.00 75.19 184 GLY A N 1
ATOM 1490 C CA . GLY A 1 184 ? 25.842 10.289 -23.721 1.00 75.19 184 GLY A CA 1
ATOM 1491 C C . GLY A 1 184 ? 24.361 10.659 -23.605 1.00 75.19 184 GLY A C 1
ATOM 1492 O O . GLY A 1 184 ? 23.872 11.462 -24.393 1.00 75.19 184 GLY A O 1
ATOM 1493 N N . ILE A 1 185 ? 23.648 10.063 -22.644 1.00 80.62 185 ILE A N 1
ATOM 1494 C CA . ILE A 1 185 ? 22.255 10.395 -22.327 1.00 80.62 185 ILE A CA 1
ATOM 1495 C C . ILE A 1 185 ? 22.251 11.656 -21.458 1.00 80.62 185 ILE A C 1
ATOM 1497 O O . ILE A 1 185 ? 22.859 11.670 -20.386 1.00 80.62 185 ILE A O 1
ATOM 1501 N N . GLU A 1 186 ? 21.568 12.703 -21.922 1.00 81.38 186 GLU A N 1
ATOM 1502 C CA . GLU A 1 186 ? 21.267 13.879 -21.106 1.00 81.38 186 GLU A CA 1
ATOM 1503 C C . GLU A 1 186 ? 20.134 13.523 -20.140 1.00 81.38 186 GLU A C 1
ATOM 1505 O O . GLU A 1 186 ? 19.036 13.161 -20.563 1.00 81.38 186 GLU A O 1
ATOM 1510 N N . ASP A 1 187 ? 20.438 13.558 -18.845 1.00 84.06 187 ASP A N 1
ATOM 1511 C CA . ASP A 1 187 ? 19.541 13.128 -17.777 1.00 84.06 187 ASP A CA 1
ATOM 1512 C C . ASP A 1 187 ? 19.244 14.285 -16.818 1.00 84.06 187 ASP A C 1
ATOM 1514 O O . ASP A 1 187 ? 20.147 15.030 -16.425 1.00 84.06 187 ASP A O 1
ATOM 1518 N N . ASP A 1 188 ? 17.982 14.400 -16.408 1.00 85.38 188 ASP A N 1
ATOM 1519 C CA . ASP A 1 188 ? 17.550 15.281 -15.328 1.00 85.38 188 ASP A CA 1
ATOM 1520 C C . ASP A 1 188 ? 17.144 14.419 -14.121 1.00 85.38 188 ASP A C 1
ATOM 1522 O O . ASP A 1 188 ? 16.014 13.926 -14.051 1.00 85.38 188 ASP A O 1
ATOM 1526 N N . PRO A 1 189 ? 18.025 14.266 -13.115 1.00 83.88 189 PRO A N 1
ATOM 1527 C CA . PRO A 1 189 ? 17.792 13.358 -11.997 1.00 83.88 189 PRO A CA 1
ATOM 1528 C C . PRO A 1 189 ? 16.581 13.741 -11.135 1.00 83.88 189 PRO A C 1
ATOM 1530 O O . PRO A 1 189 ? 16.139 12.935 -10.314 1.00 83.88 189 PRO A O 1
ATOM 1533 N N . SER A 1 190 ? 16.034 14.951 -11.289 1.00 85.75 190 SER A N 1
ATOM 1534 C CA . SER A 1 190 ? 14.867 15.400 -10.529 1.00 85.75 190 SER A CA 1
ATOM 1535 C C . SER A 1 190 ? 13.563 14.720 -10.959 1.00 85.75 190 SER A C 1
ATOM 1537 O O . SER A 1 190 ? 12.651 14.588 -10.140 1.00 85.75 190 SER A O 1
ATOM 1539 N N . ASN A 1 191 ? 13.479 14.241 -12.204 1.00 87.75 191 ASN A N 1
ATOM 1540 C CA . ASN A 1 191 ? 12.282 13.599 -12.757 1.00 87.75 191 ASN A CA 1
ATOM 1541 C C . ASN A 1 191 ? 12.348 12.058 -12.737 1.00 87.75 191 ASN A C 1
ATOM 1543 O O . ASN A 1 191 ? 11.378 11.384 -13.083 1.00 87.75 191 ASN A O 1
ATOM 1547 N N . ASN A 1 192 ? 13.456 11.503 -12.246 1.00 90.19 192 ASN A N 1
ATOM 1548 C CA . ASN A 1 192 ? 13.748 10.072 -12.274 1.00 90.19 192 ASN A CA 1
ATOM 1549 C C . ASN A 1 192 ? 13.086 9.260 -11.156 1.00 90.19 192 ASN A C 1
ATOM 1551 O O . ASN A 1 192 ? 13.388 8.078 -10.986 1.00 90.19 192 ASN A O 1
ATOM 1555 N N . ALA A 1 193 ? 12.197 9.866 -10.370 1.00 91.81 193 ALA A N 1
ATOM 1556 C CA . ALA A 1 193 ? 11.562 9.230 -9.226 1.00 91.81 193 ALA A CA 1
ATOM 1557 C C . ALA A 1 193 ? 10.047 9.443 -9.221 1.00 91.81 193 ALA A C 1
ATOM 1559 O O . ALA A 1 193 ? 9.548 10.539 -9.468 1.00 91.81 193 ALA A O 1
ATOM 1560 N N . VAL A 1 194 ? 9.306 8.393 -8.870 1.00 92.69 194 VAL A N 1
ATOM 1561 C CA . VAL A 1 194 ? 7.844 8.414 -8.773 1.00 92.69 194 VAL A CA 1
ATOM 1562 C C . VAL A 1 194 ? 7.369 7.579 -7.587 1.00 92.69 194 VAL A C 1
ATOM 1564 O O . VAL A 1 194 ? 7.986 6.581 -7.218 1.00 92.69 194 VAL A O 1
ATOM 1567 N N . SER A 1 195 ? 6.250 7.972 -6.977 1.00 92.38 195 SER A N 1
ATOM 1568 C CA . SER A 1 195 ? 5.587 7.180 -5.937 1.00 92.38 195 SER A CA 1
ATOM 1569 C C . SER A 1 195 ? 4.178 6.792 -6.371 1.00 92.38 195 SER A C 1
ATOM 1571 O O . SER A 1 195 ? 3.430 7.617 -6.893 1.00 92.38 195 SER A O 1
ATOM 1573 N N . ALA A 1 196 ? 3.815 5.533 -6.144 1.00 92.25 196 ALA A N 1
ATOM 1574 C CA . ALA A 1 196 ? 2.462 5.030 -6.339 1.00 92.25 196 ALA A CA 1
ATOM 1575 C C . ALA A 1 196 ? 1.841 4.738 -4.970 1.00 92.25 196 ALA A C 1
ATOM 1577 O O . ALA A 1 196 ? 2.453 4.077 -4.130 1.00 92.25 196 ALA A O 1
ATOM 1578 N N . LYS A 1 197 ? 0.632 5.257 -4.734 1.00 93.19 197 LYS A N 1
ATOM 1579 C CA . LYS A 1 197 ? -0.063 5.157 -3.446 1.00 93.19 197 LYS A CA 1
ATOM 1580 C C . LYS A 1 197 ? -1.291 4.266 -3.566 1.00 93.19 197 LYS A C 1
ATOM 1582 O O . LYS A 1 197 ? -2.177 4.528 -4.372 1.00 93.19 197 LYS A O 1
ATOM 1587 N N . THR A 1 198 ? -1.358 3.243 -2.725 1.00 93.00 198 THR A N 1
ATOM 1588 C CA . THR A 1 198 ? -2.551 2.416 -2.522 1.00 93.00 198 THR A CA 1
ATOM 1589 C C . THR A 1 198 ? -3.268 2.902 -1.270 1.00 93.00 198 THR A C 1
ATOM 1591 O O . THR A 1 198 ? -2.675 2.902 -0.194 1.00 93.00 198 THR A O 1
ATOM 1594 N N . VAL A 1 199 ? -4.530 3.315 -1.391 1.00 92.62 199 VAL A N 1
ATOM 1595 C CA . VAL A 1 199 ? -5.319 3.814 -0.255 1.00 92.62 199 VAL A CA 1
ATOM 1596 C C . VAL A 1 199 ? -6.267 2.723 0.235 1.00 92.62 199 VAL A C 1
ATOM 1598 O O . VAL A 1 199 ? -7.083 2.209 -0.528 1.00 92.62 199 VAL A O 1
ATOM 1601 N N . ALA A 1 200 ? -6.145 2.357 1.509 1.00 91.50 200 ALA A N 1
ATOM 1602 C CA . ALA A 1 200 ? -6.982 1.367 2.170 1.00 91.50 200 ALA A CA 1
ATOM 1603 C C . ALA A 1 200 ? -7.972 2.060 3.113 1.00 91.50 200 ALA A C 1
ATOM 1605 O O . ALA A 1 200 ? -7.577 2.625 4.136 1.00 91.50 200 ALA A O 1
ATOM 1606 N N . TYR A 1 201 ? -9.257 1.982 2.772 1.00 89.75 201 TYR A N 1
ATOM 1607 C CA . TYR A 1 201 ? -10.348 2.472 3.608 1.00 89.75 201 TYR A CA 1
ATOM 1608 C C . TYR A 1 201 ? -10.878 1.333 4.487 1.00 89.75 201 TYR A C 1
ATOM 1610 O O . TYR A 1 201 ? -11.150 0.246 3.965 1.00 89.75 201 TYR A O 1
ATOM 1618 N N . PRO A 1 202 ? -11.027 1.537 5.805 1.00 85.50 202 PRO A N 1
ATOM 1619 C CA . PRO A 1 202 ? -11.707 0.573 6.650 1.00 85.50 202 PRO A CA 1
ATOM 1620 C C . PRO A 1 202 ? -13.186 0.514 6.251 1.00 85.50 202 PRO A C 1
ATOM 1622 O O . PRO A 1 202 ? -13.829 1.549 6.078 1.00 85.50 202 PRO A O 1
ATOM 1625 N N . ASP A 1 203 ? -13.731 -0.696 6.131 1.00 76.81 203 ASP A N 1
ATOM 1626 C CA . ASP A 1 203 ? -15.158 -0.900 5.875 1.00 76.81 203 ASP A CA 1
ATOM 1627 C C . ASP A 1 203 ? -15.950 -0.541 7.139 1.00 76.81 203 ASP A C 1
ATOM 1629 O O . ASP A 1 203 ? -16.183 -1.363 8.029 1.00 76.81 203 ASP A O 1
ATOM 1633 N N . ARG A 1 204 ? -16.259 0.749 7.276 1.00 68.75 204 ARG A N 1
ATOM 1634 C CA . ARG A 1 204 ? -17.142 1.269 8.312 1.00 68.75 204 ARG A CA 1
ATOM 1635 C C . ARG A 1 204 ? -18.450 1.675 7.645 1.00 68.75 204 ARG A C 1
ATOM 1637 O O . ARG A 1 204 ? -18.415 2.463 6.697 1.00 68.75 204 ARG A O 1
ATOM 1644 N N . PRO A 1 205 ? -19.619 1.270 8.172 1.00 58.06 205 PRO A N 1
ATOM 1645 C CA . PRO A 1 205 ? -20.811 2.055 7.897 1.00 58.06 205 PRO A CA 1
ATOM 1646 C C . PRO A 1 205 ? -20.507 3.484 8.366 1.00 58.06 205 PRO A C 1
ATOM 1648 O O . PRO A 1 205 ? -19.892 3.657 9.417 1.00 58.06 205 PRO A O 1
ATOM 1651 N N . ALA A 1 206 ? -20.896 4.496 7.588 1.00 52.91 206 ALA A N 1
ATOM 1652 C CA . ALA A 1 206 ? -20.567 5.915 7.779 1.00 52.91 206 ALA A CA 1
ATOM 1653 C C . ALA A 1 206 ? -21.089 6.557 9.091 1.00 52.91 206 ALA A C 1
ATOM 1655 O O . ALA A 1 206 ? -21.295 7.768 9.169 1.00 52.91 206 ALA A O 1
ATOM 1656 N N . LEU A 1 207 ? -21.272 5.778 10.157 1.00 52.38 207 LEU A N 1
ATOM 1657 C CA . LEU A 1 207 ? -21.162 6.230 11.533 1.00 52.38 207 LEU A CA 1
ATOM 1658 C C . LEU A 1 207 ? -19.686 6.535 11.808 1.00 52.38 207 LEU A C 1
ATOM 1660 O O . LEU A 1 207 ? -19.015 5.849 12.576 1.00 52.38 207 LEU A O 1
ATOM 1664 N N . GLY A 1 208 ? -19.163 7.568 11.143 1.00 53.41 208 GLY A N 1
ATOM 1665 C CA . GLY A 1 208 ? -17.903 8.167 11.549 1.00 53.41 208 GLY A CA 1
ATOM 1666 C C . GLY A 1 208 ? -17.961 8.435 13.049 1.00 53.41 208 GLY A C 1
ATOM 1667 O O . GLY A 1 208 ? -19.042 8.717 13.577 1.00 53.41 208 GLY A O 1
ATOM 1668 N N . SER A 1 209 ? -16.816 8.342 13.721 1.00 55.91 209 SER A N 1
ATOM 1669 C CA . SER A 1 209 ? -16.608 8.718 15.124 1.00 55.91 209 SER A CA 1
ATOM 1670 C C . SER A 1 209 ? -16.863 10.214 15.356 1.00 55.91 209 SER A C 1
ATOM 1672 O O . SER A 1 209 ? -16.029 10.926 15.909 1.00 55.91 209 SER A O 1
ATOM 1674 N N . ARG A 1 210 ? -18.011 10.729 14.905 1.00 62.66 210 ARG A N 1
ATOM 1675 C CA . ARG A 1 210 ? -18.523 12.033 15.272 1.00 62.66 210 ARG A CA 1
ATOM 1676 C C . ARG A 1 210 ? -18.713 11.953 16.780 1.00 62.66 210 ARG A C 1
ATOM 1678 O O . ARG A 1 210 ? -19.485 11.102 17.234 1.00 62.66 210 ARG A O 1
ATOM 1685 N N . PRO A 1 211 ? -17.984 12.768 17.557 1.00 67.00 211 PRO A N 1
ATOM 1686 C CA . PRO A 1 211 ? -18.147 12.773 18.998 1.00 67.00 211 PRO A CA 1
ATOM 1687 C C . PRO A 1 211 ? -19.626 12.992 19.293 1.00 67.00 211 PRO A C 1
ATOM 1689 O O . PRO A 1 211 ? -20.239 13.890 18.710 1.00 67.00 211 PRO A O 1
ATOM 1692 N N . VAL A 1 212 ? -20.205 12.128 20.133 1.00 78.12 212 VAL A N 1
ATOM 1693 C CA . VAL A 1 212 ? -21.622 12.213 20.491 1.00 78.12 212 VAL A CA 1
ATOM 1694 C C . VAL A 1 212 ? -21.877 13.632 20.999 1.00 78.12 212 VAL A C 1
ATOM 1696 O O . VAL A 1 212 ? -21.237 14.047 21.970 1.00 78.12 212 VAL A O 1
ATOM 1699 N N . PRO A 1 213 ? -22.761 14.402 20.346 1.00 85.62 213 PRO A N 1
ATOM 1700 C CA . PRO A 1 213 ? -23.046 15.755 20.778 1.00 85.62 213 PRO A CA 1
ATOM 1701 C C . PRO A 1 213 ? -23.442 15.804 22.256 1.00 85.62 213 PRO A C 1
ATOM 1703 O O . PRO A 1 213 ? -24.297 15.041 22.704 1.00 85.62 213 PRO A O 1
ATOM 1706 N N . TRP A 1 214 ? -22.858 16.734 23.012 1.00 87.88 214 TRP A N 1
ATOM 1707 C CA . TRP A 1 214 ? -23.092 16.863 24.456 1.00 87.88 214 TRP A CA 1
ATOM 1708 C C . TRP A 1 214 ? -24.578 17.043 24.813 1.00 87.88 214 TRP A C 1
ATOM 1710 O O . TRP A 1 214 ? -25.031 16.576 25.857 1.00 87.88 214 TRP A O 1
ATOM 1720 N N . TRP A 1 215 ? -25.363 17.659 23.923 1.00 94.06 215 TRP A N 1
ATOM 1721 C CA . TRP A 1 215 ? -26.800 17.840 24.116 1.00 94.06 215 TRP A CA 1
ATOM 1722 C C . TRP A 1 215 ? -27.555 16.506 24.189 1.00 94.06 215 TRP A C 1
ATOM 1724 O O . TRP A 1 215 ? -28.516 16.408 24.944 1.00 94.06 215 TRP A O 1
ATOM 1734 N N . LEU A 1 216 ? -27.103 15.457 23.488 1.00 92.12 216 LEU A N 1
ATOM 1735 C CA . LEU A 1 216 ? -27.711 14.123 23.574 1.00 92.12 216 LEU A CA 1
ATOM 1736 C C . LEU A 1 216 ? -27.484 13.482 24.945 1.00 92.12 216 LEU A C 1
ATOM 1738 O O . LEU A 1 216 ? -28.378 12.817 25.466 1.00 92.12 216 LEU A O 1
ATOM 1742 N N . ILE A 1 217 ? -26.320 13.720 25.557 1.00 91.69 217 ILE A N 1
ATOM 1743 C CA . ILE A 1 217 ? -26.031 13.275 26.928 1.00 91.69 217 ILE A CA 1
ATOM 1744 C C . ILE A 1 217 ? -26.979 13.983 27.903 1.00 91.69 217 ILE A C 1
ATOM 1746 O O . ILE A 1 217 ? -27.606 13.336 28.740 1.00 91.69 217 ILE A O 1
ATOM 1750 N N . LEU A 1 218 ? -27.146 15.301 27.750 1.00 95.44 218 LEU A N 1
ATOM 1751 C CA . LEU A 1 218 ? -28.042 16.099 28.588 1.00 95.44 218 LEU A CA 1
ATOM 1752 C C . LEU A 1 218 ? -29.510 15.656 28.445 1.00 95.44 218 LEU A C 1
ATOM 1754 O O . LEU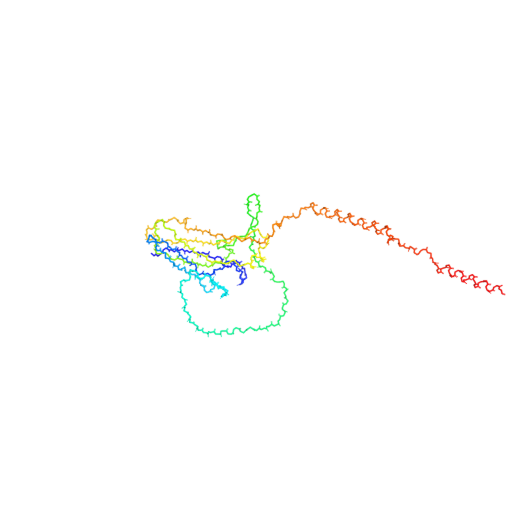 A 1 218 ? -30.201 15.479 29.449 1.00 95.44 218 LEU A O 1
ATOM 1758 N N . VAL A 1 219 ? -29.974 15.414 27.215 1.00 96.69 219 VAL A N 1
ATOM 1759 C CA . VAL A 1 219 ? -31.330 14.911 26.934 1.00 96.69 219 VAL A CA 1
ATOM 1760 C C . VAL A 1 219 ? -31.546 13.526 27.549 1.00 96.69 219 VAL A C 1
ATOM 1762 O O . VAL A 1 219 ? -32.592 13.287 28.148 1.00 96.69 219 VAL A O 1
ATOM 1765 N N . SER A 1 220 ? -30.555 12.634 27.472 1.00 96.44 220 SER A N 1
ATOM 1766 C CA . SER A 1 220 ? -30.629 11.302 28.085 1.00 96.44 220 SER A CA 1
ATOM 1767 C C . SER A 1 220 ? -30.802 11.373 29.609 1.00 96.44 220 SER A C 1
ATOM 1769 O O . SER A 1 220 ? -31.660 10.690 30.167 1.00 96.44 220 SER A O 1
ATOM 1771 N N . ILE A 1 221 ? -30.066 12.266 30.285 1.00 96.81 221 ILE A N 1
ATOM 1772 C CA . ILE A 1 221 ? -30.188 12.483 31.738 1.00 96.81 221 ILE A CA 1
ATOM 1773 C C . ILE A 1 221 ? -31.579 13.022 32.105 1.00 96.81 221 ILE A C 1
ATOM 1775 O O . ILE A 1 221 ? -32.194 12.533 33.054 1.00 96.81 221 ILE A O 1
ATOM 1779 N N . LEU A 1 222 ? -32.103 13.990 31.343 1.00 97.38 222 LEU A N 1
ATOM 1780 C CA . LEU A 1 222 ? -33.451 14.537 31.548 1.00 97.38 222 LEU A CA 1
ATOM 1781 C C . LEU A 1 222 ? -34.534 13.462 31.405 1.00 97.38 222 LEU A C 1
ATOM 1783 O O . LEU A 1 222 ? -35.416 13.365 32.257 1.00 97.38 222 LEU A O 1
ATOM 1787 N N . ILE A 1 223 ? -34.452 12.636 30.359 1.00 97.62 223 ILE A N 1
ATOM 1788 C CA . ILE A 1 223 ? -35.394 11.532 30.131 1.00 97.62 223 ILE A CA 1
ATOM 1789 C C . ILE A 1 223 ? -35.277 10.490 31.250 1.00 97.62 223 ILE A C 1
ATOM 1791 O O . ILE A 1 223 ? -36.296 10.038 31.772 1.00 97.62 223 ILE A O 1
ATOM 1795 N N . GLY A 1 224 ? -34.056 10.146 31.671 1.00 97.62 224 GLY A N 1
ATOM 1796 C CA . GLY A 1 224 ? -33.816 9.222 32.781 1.00 97.62 224 GLY A CA 1
ATOM 1797 C C . GLY A 1 224 ? -34.429 9.705 34.098 1.00 97.62 224 GLY A C 1
ATOM 1798 O O . GLY A 1 224 ? -35.105 8.934 34.779 1.00 97.62 224 GLY A O 1
ATOM 1799 N N . LEU A 1 225 ? -34.268 10.990 34.431 1.00 97.31 225 LEU A N 1
ATOM 1800 C CA . LEU A 1 225 ? -34.880 11.606 35.615 1.00 97.31 225 LEU A CA 1
ATOM 1801 C C . LEU A 1 225 ? -36.407 11.655 35.525 1.00 97.31 225 LEU A C 1
ATOM 1803 O O . LEU A 1 225 ? -37.086 11.395 36.518 1.00 97.31 225 LEU A O 1
ATOM 1807 N N . LEU A 1 226 ? -36.950 11.952 34.344 1.00 97.06 226 LEU A N 1
ATOM 1808 C CA . LEU A 1 226 ? -38.392 11.963 34.114 1.00 97.06 226 LEU A CA 1
ATOM 1809 C C . LEU A 1 226 ? -38.996 10.573 34.360 1.00 97.06 226 LEU A C 1
ATOM 1811 O O . LEU A 1 226 ? -39.966 10.446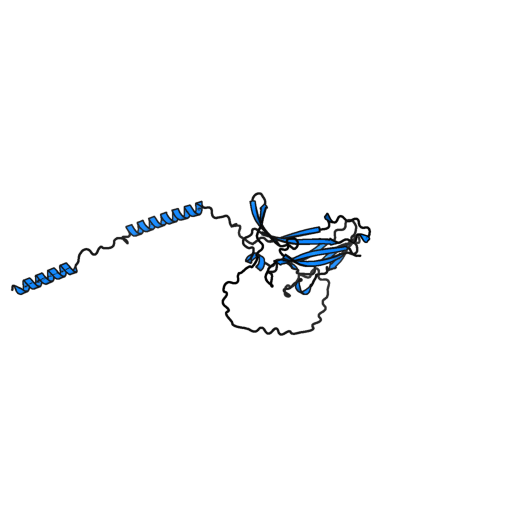 35.107 1.00 97.06 226 LEU A O 1
ATOM 1815 N N . ILE A 1 227 ? -38.396 9.529 33.781 1.00 97.25 227 ILE A N 1
ATOM 1816 C CA . ILE A 1 227 ? -38.830 8.138 33.973 1.00 97.25 227 ILE A CA 1
ATOM 1817 C C . ILE A 1 227 ? -38.707 7.742 35.447 1.00 97.25 227 ILE A C 1
ATOM 1819 O O . ILE A 1 227 ? -39.646 7.171 36.002 1.00 97.25 227 ILE A O 1
ATOM 1823 N N . LEU A 1 228 ? -37.592 8.081 36.103 1.00 95.62 228 LEU A N 1
ATOM 1824 C CA . LEU A 1 228 ? -37.385 7.813 37.527 1.00 95.62 228 LEU A CA 1
ATOM 1825 C C . LEU A 1 228 ? -38.503 8.430 38.382 1.00 95.62 228 LEU A C 1
ATOM 1827 O O . LEU A 1 228 ? -39.067 7.756 39.244 1.00 95.62 228 LEU A O 1
ATOM 1831 N N . LEU A 1 229 ? -38.858 9.690 38.123 1.00 95.31 229 LEU A N 1
ATOM 1832 C CA . LEU A 1 229 ? -39.910 10.398 38.851 1.00 95.31 229 LEU A CA 1
ATOM 1833 C C . LEU A 1 229 ? -41.276 9.731 38.641 1.00 95.31 229 LEU A C 1
ATOM 1835 O O . LEU A 1 229 ? -42.008 9.513 39.608 1.00 95.31 229 LEU A O 1
ATOM 1839 N N . ILE A 1 230 ? -41.595 9.337 37.406 1.00 95.31 230 ILE A N 1
ATOM 1840 C CA . ILE A 1 230 ? -42.828 8.603 37.086 1.00 95.31 230 ILE A CA 1
ATOM 1841 C C . ILE A 1 230 ? -42.885 7.276 37.853 1.00 95.31 230 ILE A C 1
ATOM 1843 O O . ILE A 1 230 ? -43.910 6.966 38.460 1.00 95.31 230 ILE A O 1
ATOM 1847 N N . VAL A 1 231 ? -41.789 6.511 37.890 1.00 93.69 231 VAL A N 1
ATOM 1848 C CA . VAL A 1 231 ? -41.719 5.244 38.638 1.00 93.69 231 VAL A CA 1
ATOM 1849 C C . VAL A 1 231 ? -41.952 5.471 40.132 1.00 93.69 231 VAL A C 1
ATOM 1851 O O . VAL A 1 231 ? -42.732 4.741 40.743 1.00 93.69 231 VAL A O 1
ATOM 1854 N N . VAL A 1 232 ? -41.347 6.506 40.725 1.00 91.50 232 VAL A N 1
ATOM 1855 C CA . VAL A 1 232 ? -41.577 6.864 42.135 1.00 91.50 232 VAL A CA 1
ATOM 1856 C C . VAL A 1 232 ? -43.047 7.203 42.388 1.00 91.50 232 VAL A C 1
ATOM 1858 O O . VAL A 1 232 ? -43.618 6.718 43.365 1.00 91.50 232 VAL A O 1
ATOM 1861 N N . LEU A 1 233 ? -43.688 7.976 41.507 1.00 89.94 233 LEU A N 1
ATOM 1862 C CA . LEU A 1 233 ? -45.111 8.307 41.629 1.00 89.94 233 LEU A CA 1
ATOM 1863 C C . LEU A 1 233 ? -46.003 7.068 41.534 1.00 89.94 233 LEU A C 1
ATOM 1865 O O . LEU A 1 233 ? -46.928 6.931 42.334 1.00 89.94 233 LEU A O 1
ATOM 1869 N N . ILE A 1 234 ? -45.716 6.148 40.608 1.00 90.88 234 ILE A N 1
ATOM 1870 C CA . ILE A 1 234 ? -46.446 4.880 40.480 1.00 90.88 234 ILE A CA 1
ATOM 1871 C C . ILE A 1 234 ? -46.279 4.049 41.754 1.00 90.88 234 ILE A C 1
ATOM 1873 O O . ILE A 1 234 ? -47.274 3.636 42.343 1.00 90.88 234 ILE A O 1
ATOM 1877 N N . LEU A 1 235 ? -45.048 3.853 42.234 1.00 87.25 235 LEU A N 1
ATOM 1878 C CA . LEU A 1 235 ? -44.775 3.092 43.460 1.00 87.25 235 LEU A CA 1
ATOM 1879 C C . LEU A 1 235 ? -45.420 3.731 44.696 1.00 87.25 235 LEU A C 1
ATOM 1881 O O . LEU A 1 235 ? -45.893 3.024 45.593 1.00 87.25 235 LEU A O 1
ATOM 1885 N N . TRP A 1 236 ? -45.484 5.062 44.738 1.00 84.31 236 TRP A N 1
ATOM 1886 C CA . TRP A 1 236 ? -46.182 5.793 45.787 1.00 84.31 236 TRP A CA 1
ATOM 1887 C C . TRP A 1 236 ? -47.697 5.583 45.708 1.00 84.31 236 TRP A C 1
ATOM 1889 O O . TRP A 1 236 ? -48.327 5.291 46.729 1.00 84.31 236 TRP A O 1
ATOM 1899 N N . ARG A 1 237 ? -48.287 5.634 44.505 1.00 81.44 237 ARG A N 1
ATOM 1900 C CA . ARG A 1 237 ? -49.725 5.410 44.303 1.00 81.44 237 ARG A CA 1
ATOM 1901 C C . ARG A 1 237 ? -50.155 3.961 44.508 1.00 81.44 237 ARG A C 1
ATOM 1903 O O . ARG A 1 237 ? -51.239 3.735 45.039 1.00 81.44 237 ARG A O 1
ATOM 1910 N N . CYS A 1 238 ? -49.305 3.002 44.153 1.00 79.00 238 CYS A N 1
ATOM 1911 C CA . CYS A 1 238 ? -49.492 1.576 44.419 1.00 79.00 238 CYS A CA 1
ATOM 1912 C C . CYS A 1 238 ? -49.272 1.213 45.897 1.00 79.00 238 CYS A C 1
ATOM 1914 O O . CYS A 1 238 ? -49.456 0.062 46.279 1.00 79.00 238 CYS A O 1
ATOM 1916 N N . GLY A 1 239 ? -48.903 2.176 46.751 1.00 69.06 239 GLY A N 1
ATOM 1917 C CA . GLY A 1 239 ? -48.833 1.973 48.196 1.00 69.06 239 GLY A CA 1
ATOM 1918 C C . GLY A 1 239 ? -47.627 1.161 48.667 1.00 69.06 239 GLY A C 1
ATOM 1919 O O . GLY A 1 239 ? -47.598 0.781 49.835 1.00 69.06 239 GLY A O 1
ATOM 1920 N N . PHE A 1 240 ? -46.611 0.948 47.821 1.00 65.88 240 PHE A N 1
ATOM 1921 C CA . PHE A 1 240 ? -45.400 0.194 48.177 1.00 65.88 240 PHE A CA 1
ATOM 1922 C C . PHE A 1 240 ? -44.642 0.833 49.357 1.00 65.88 240 PHE A C 1
ATOM 1924 O O . PHE A 1 240 ? -44.088 0.142 50.208 1.00 65.88 240 PHE A O 1
ATOM 1931 N N . PHE A 1 241 ? -44.686 2.166 49.470 1.00 60.66 241 PHE A N 1
ATOM 1932 C CA . PHE A 1 241 ? -44.070 2.916 50.572 1.00 60.66 241 PHE A CA 1
ATOM 1933 C C . PHE A 1 241 ? -44.948 3.072 51.819 1.00 60.66 241 PHE A C 1
ATOM 1935 O O . PHE A 1 241 ? -44.485 3.621 52.822 1.00 60.66 241 PHE A O 1
ATOM 1942 N N . LYS A 1 242 ? -46.189 2.563 51.828 1.00 61.34 242 LYS A N 1
ATOM 1943 C CA . LYS A 1 242 ? -46.964 2.456 53.069 1.00 61.34 242 LYS A CA 1
ATOM 1944 C C . LYS A 1 242 ? -46.433 1.279 53.882 1.00 61.34 242 LYS A C 1
ATOM 1946 O O . LYS A 1 242 ? -47.064 0.230 53.982 1.00 61.34 242 LYS A O 1
ATOM 1951 N N . ARG A 1 243 ? -45.273 1.465 54.515 1.00 61.91 243 ARG A N 1
ATOM 1952 C CA . ARG A 1 243 ? -44.890 0.622 55.648 1.00 61.91 243 ARG A CA 1
ATOM 1953 C C . ARG A 1 243 ? -45.989 0.778 56.690 1.00 61.91 243 ARG A 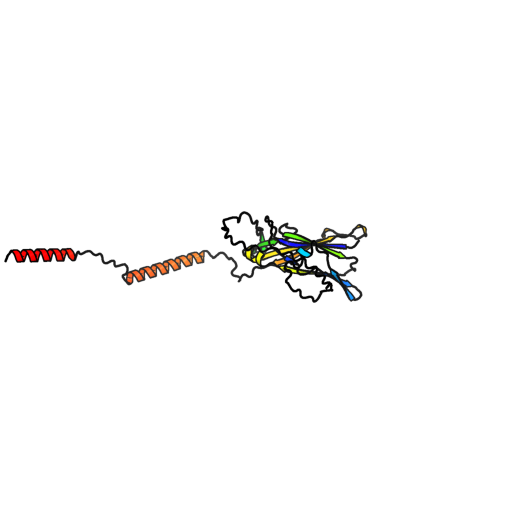C 1
ATOM 1955 O O . ARG A 1 243 ? -46.150 1.860 57.255 1.00 61.91 243 ARG A O 1
ATOM 1962 N N . LYS A 1 244 ? -46.748 -0.294 56.931 1.00 60.31 244 LYS A N 1
ATOM 1963 C CA . LYS A 1 244 ? -47.524 -0.437 58.161 1.00 60.31 244 LYS A CA 1
ATOM 1964 C C . LYS A 1 244 ? -46.529 -0.230 59.300 1.00 60.31 244 LYS A C 1
ATOM 1966 O O . LYS A 1 244 ? -45.710 -1.105 59.568 1.00 60.31 244 LYS A O 1
ATOM 1971 N N . LYS A 1 245 ? -46.539 0.952 59.922 1.00 59.66 245 LYS A N 1
ATOM 1972 C CA . LYS A 1 245 ? -45.946 1.100 61.245 1.00 59.66 245 LYS A CA 1
ATOM 1973 C C . LYS A 1 245 ? -46.739 0.127 62.110 1.00 59.66 245 LYS A C 1
ATOM 1975 O O . LYS A 1 245 ? -47.924 0.356 62.332 1.00 59.66 245 LYS A O 1
ATOM 1980 N N . TYR A 1 246 ? -46.122 -0.981 62.511 1.00 56.44 246 TYR A N 1
ATOM 1981 C CA . TYR A 1 246 ? -46.607 -1.783 63.628 1.00 56.44 246 TYR A CA 1
ATOM 1982 C C . TYR A 1 246 ? -46.479 -0.903 64.872 1.00 56.44 246 TYR A C 1
ATOM 1984 O O . TYR A 1 246 ? -45.495 -0.945 65.597 1.00 56.44 246 TYR A O 1
ATOM 1992 N N . GLY A 1 247 ? -47.434 0.002 65.027 1.00 61.09 247 GLY A N 1
ATOM 1993 C CA . GLY A 1 247 ? -47.647 0.804 66.211 1.00 61.09 247 GLY A CA 1
ATOM 1994 C C . GLY A 1 247 ? -49.028 0.459 66.723 1.00 61.09 247 GLY A C 1
ATOM 1995 O O . GLY A 1 247 ? -49.927 1.258 66.543 1.00 61.09 247 GLY A O 1
ATOM 1996 N N . GLU A 1 248 ? -49.193 -0.769 67.209 1.00 57.41 248 GLU A N 1
ATOM 1997 C CA . GLU A 1 248 ? -50.009 -1.138 68.373 1.00 57.41 248 GLU A CA 1
ATOM 1998 C C . GLU A 1 248 ? -49.704 -2.616 68.695 1.00 57.41 248 GLU A C 1
ATOM 2000 O O . GLU A 1 248 ? -49.801 -3.469 67.806 1.00 57.41 248 GLU A O 1
ATOM 2005 N N . PRO A 1 249 ? -49.290 -2.949 69.929 1.00 60.09 249 PRO A N 1
ATOM 2006 C CA . PRO A 1 249 ? -48.989 -4.315 70.317 1.00 60.09 249 PRO A CA 1
ATOM 2007 C C . PRO A 1 249 ? -50.309 -5.035 70.593 1.00 60.09 249 PRO A C 1
ATOM 2009 O O . PRO A 1 249 ? -50.871 -4.936 71.682 1.00 60.09 249 PRO A O 1
ATOM 2012 N N . SER A 1 250 ? -50.806 -5.783 69.607 1.00 63.38 250 SER A N 1
ATOM 2013 C CA . SER A 1 250 ? -51.932 -6.705 69.809 1.00 63.38 250 SER A CA 1
ATOM 2014 C C . SER A 1 250 ? -51.644 -7.717 70.925 1.00 63.38 250 SER A C 1
ATOM 2016 O O . SER A 1 250 ? -52.562 -8.107 71.638 1.00 63.38 250 SER A O 1
ATOM 2018 N N . LEU A 1 251 ? -50.367 -8.061 71.137 1.00 66.81 251 LEU A N 1
ATOM 2019 C CA . LEU A 1 251 ? -49.913 -8.871 72.271 1.00 66.81 251 LEU A CA 1
ATOM 2020 C C . LEU A 1 251 ? -50.165 -8.204 73.630 1.00 66.81 251 LEU A C 1
ATOM 2022 O O . LEU A 1 251 ? -50.641 -8.873 74.534 1.00 66.81 251 LEU A O 1
ATOM 2026 N N . TYR A 1 252 ? -49.945 -6.893 73.764 1.00 69.69 252 TYR A N 1
ATOM 2027 C CA . TYR A 1 252 ? -50.149 -6.193 75.040 1.00 69.69 252 TYR A CA 1
ATOM 2028 C C . TYR A 1 252 ? -51.631 -6.120 75.429 1.00 69.69 252 TYR A C 1
ATOM 2030 O O . TYR A 1 252 ? -51.989 -6.284 76.592 1.00 69.69 252 TYR A O 1
ATOM 2038 N N . ARG A 1 253 ? -52.527 -5.921 74.449 1.00 70.25 253 ARG A N 1
ATOM 2039 C CA . ARG A 1 253 ? -53.976 -6.008 74.703 1.00 70.25 253 ARG A CA 1
ATOM 2040 C C . ARG A 1 253 ? -54.413 -7.428 75.060 1.00 70.25 253 ARG A C 1
ATOM 2042 O O . ARG A 1 253 ? -55.268 -7.570 75.927 1.00 70.25 253 ARG A O 1
ATOM 2049 N N . ALA A 1 254 ? -53.827 -8.446 74.427 1.00 73.56 254 ALA A N 1
ATOM 2050 C CA . ALA A 1 254 ? -54.114 -9.840 74.751 1.00 73.56 254 ALA A CA 1
ATOM 2051 C C . ALA A 1 254 ? -53.631 -10.213 76.166 1.00 73.56 254 ALA A C 1
ATOM 2053 O O . ALA A 1 254 ? -54.390 -10.829 76.907 1.00 73.56 254 ALA A O 1
ATOM 2054 N N . GLU A 1 255 ? -52.434 -9.778 76.579 1.00 80.06 255 GLU A N 1
ATOM 2055 C CA . GLU A 1 255 ? -51.928 -9.963 77.951 1.00 80.06 255 GLU A CA 1
ATOM 2056 C C . GLU A 1 255 ? -52.829 -9.288 78.993 1.00 80.06 255 GLU A C 1
ATOM 2058 O O . GLU A 1 255 ? -53.230 -9.930 79.960 1.00 80.06 255 GLU A O 1
ATOM 2063 N N . LEU A 1 256 ? -53.236 -8.034 78.765 1.00 80.25 256 LEU A N 1
ATOM 2064 C CA . LEU A 1 256 ? -54.124 -7.311 79.686 1.00 80.25 256 LEU A CA 1
ATOM 2065 C C . LEU A 1 256 ? -55.504 -7.965 79.840 1.00 80.25 256 LEU A C 1
ATOM 2067 O O . LEU A 1 256 ? -56.093 -7.921 80.922 1.00 80.25 256 LEU A O 1
ATOM 2071 N N . GLN A 1 257 ? -56.054 -8.540 78.767 1.00 81.38 257 GLN A N 1
ATOM 2072 C CA . GLN A 1 257 ? -57.311 -9.289 78.853 1.00 81.38 257 GLN A CA 1
ATOM 2073 C C . GLN A 1 257 ? -57.129 -10.578 79.654 1.00 81.38 257 GLN A C 1
ATOM 2075 O O . GLN A 1 257 ? -57.966 -10.882 80.500 1.00 81.38 257 GLN A O 1
ATOM 2080 N N . HIS A 1 258 ? -56.013 -11.277 79.452 1.00 82.69 258 HIS A N 1
ATOM 2081 C CA . HIS A 1 258 ? -55.717 -12.516 80.160 1.00 82.69 258 HIS A CA 1
ATOM 2082 C C . HIS A 1 258 ? -55.513 -12.294 81.668 1.00 82.69 258 HIS A C 1
ATOM 2084 O O . HIS A 1 258 ? -56.034 -13.066 82.474 1.00 82.69 258 HIS A O 1
ATOM 2090 N N . GLU A 1 259 ? -54.823 -11.218 82.068 1.00 84.25 259 GLU A N 1
ATOM 2091 C CA . GLU A 1 259 ? -54.702 -10.829 83.483 1.00 84.25 259 GLU A CA 1
ATOM 2092 C C . GLU A 1 259 ? -56.064 -10.481 84.096 1.00 84.25 259 GLU A C 1
ATOM 2094 O O . GLU A 1 259 ? -56.363 -10.864 85.228 1.00 84.25 259 GLU A O 1
ATOM 2099 N N . ARG A 1 260 ? -56.928 -9.784 83.348 1.00 84.81 260 ARG A N 1
ATOM 2100 C CA . ARG A 1 260 ? -58.266 -9.406 83.819 1.00 84.81 260 ARG A CA 1
ATOM 2101 C C . ARG A 1 260 ? -59.184 -10.615 84.013 1.00 84.81 260 ARG A C 1
ATOM 2103 O O . ARG A 1 260 ? -59.958 -10.638 84.968 1.00 84.81 260 ARG A O 1
ATOM 2110 N N . GLU A 1 261 ? -59.097 -11.613 83.139 1.00 82.69 261 GLU A N 1
ATOM 2111 C CA . GLU A 1 261 ? -59.842 -12.869 83.277 1.00 82.69 261 GLU A CA 1
ATOM 2112 C C . GLU A 1 261 ? -59.373 -13.684 84.488 1.00 82.69 261 GLU A C 1
ATOM 2114 O O . GLU A 1 261 ? -60.208 -14.186 85.242 1.00 82.69 261 GLU A O 1
ATOM 2119 N N . GLN A 1 262 ? -58.060 -13.747 84.737 1.00 82.69 262 GLN A N 1
ATOM 2120 C CA . GLN A 1 262 ? -57.514 -14.393 85.935 1.00 82.69 262 GLN A CA 1
ATOM 2121 C C . GLN A 1 262 ? -57.979 -13.709 87.225 1.00 82.69 262 GLN A C 1
ATOM 2123 O O . GLN A 1 262 ? -58.345 -14.391 88.180 1.00 82.69 262 GLN A O 1
ATOM 2128 N N . TRP A 1 263 ? -58.018 -12.374 87.250 1.00 80.25 263 TRP A N 1
ATOM 2129 C CA . TRP A 1 263 ? -58.480 -11.613 88.416 1.00 80.25 263 TRP A CA 1
ATOM 2130 C C . TRP A 1 263 ? -59.970 -11.836 88.721 1.00 80.25 263 TRP A C 1
ATOM 2132 O O . TRP A 1 263 ? -60.371 -11.887 89.879 1.00 80.25 263 TRP A O 1
ATOM 2142 N N . ASN A 1 264 ? -60.800 -12.010 87.689 1.00 79.44 264 ASN A N 1
ATOM 2143 C CA . ASN A 1 264 ? -62.218 -12.325 87.873 1.00 79.44 264 ASN A CA 1
ATOM 2144 C C . ASN A 1 264 ? -62.453 -13.759 88.373 1.00 79.44 264 ASN A C 1
ATOM 2146 O O . ASN A 1 264 ? -63.416 -13.986 89.100 1.00 79.44 264 ASN A O 1
ATOM 2150 N N . GLN A 1 265 ? -61.604 -14.724 88.002 1.00 76.25 265 GLN A N 1
ATOM 2151 C CA . GLN A 1 265 ? -61.729 -16.107 88.481 1.00 76.25 265 GLN A CA 1
ATOM 2152 C C . GLN A 1 265 ? -61.304 -16.287 89.941 1.00 76.25 265 GLN A C 1
ATOM 2154 O O . GLN A 1 265 ? -61.810 -17.183 90.600 1.00 76.25 265 GLN A O 1
ATOM 2159 N N . THR A 1 266 ? -60.402 -15.455 90.464 1.00 72.38 266 THR A N 1
ATOM 2160 C CA . THR A 1 266 ? -59.954 -15.542 91.865 1.00 72.38 266 THR A CA 1
ATOM 2161 C C . THR A 1 266 ? -60.908 -14.882 92.866 1.00 72.38 266 THR A C 1
ATOM 2163 O O . THR A 1 266 ? -60.710 -15.032 94.070 1.00 72.38 266 THR A O 1
ATOM 2166 N N . GLN A 1 267 ? -61.929 -14.155 92.397 1.00 67.88 267 GLN A N 1
ATOM 2167 C CA . GLN A 1 267 ? -62.937 -13.488 93.234 1.00 67.88 267 GLN A CA 1
ATOM 2168 C C . GLN A 1 267 ? -64.284 -14.234 93.345 1.00 67.88 267 GLN A C 1
ATOM 2170 O O . GLN A 1 267 ? -65.165 -13.749 94.056 1.00 67.88 267 GLN A O 1
ATOM 2175 N N . MET A 1 268 ? -64.455 -15.379 92.671 1.00 52.97 268 MET A N 1
ATOM 2176 C CA . MET A 1 268 ? -65.603 -16.290 92.840 1.00 52.97 268 MET A CA 1
ATOM 2177 C C . MET A 1 268 ? -65.211 -17.504 93.677 1.00 52.97 268 MET A C 1
ATOM 2179 O O . MET A 1 268 ? -66.075 -17.965 94.454 1.00 52.97 268 MET A O 1
#